Protein AF-A0A1L0D4C5-F1 (afdb_monomer)

InterPro domains:
  IPR021109 Aspartic peptidase domain superfamily [G3DSA:2.40.70.10] (2-177)
  IPR021109 Aspartic peptidase domain superfamily [SSF50630] (5-179)
  IPR033121 Peptidase family A1 domain [PF00026] (4-169)
  IPR033121 Peptidase family A1 domain [PS51767] (1-167)

Radius of gyration: 20.85 Å; Cα contacts (8 Å, |Δi|>4): 524; chains: 1; bounding box: 51×47×61 Å

Solvent-accessible surface area (backbone atoms only — not comparable to full-atom values): 17054 Å² total; per-residue (Å²): 108,38,72,51,60,54,94,74,87,84,87,68,87,60,45,47,54,67,40,39,37,46,84,69,41,25,27,32,45,51,44,53,59,50,100,86,55,62,94,59,57,24,31,46,33,39,32,42,40,47,89,96,36,64,43,84,58,63,42,68,28,32,59,45,85,89,45,86,28,33,39,34,50,74,81,61,53,51,55,58,44,62,73,59,62,53,34,66,51,100,85,72,48,39,28,29,66,64,70,43,52,74,39,65,52,55,36,35,41,29,42,33,63,41,69,34,60,34,46,52,23,47,42,44,44,75,45,98,82,23,38,25,31,44,39,58,48,67,42,85,56,81,26,34,43,12,49,52,56,51,49,23,38,36,78,45,81,38,79,88,79,41,32,37,31,42,22,34,44,36,75,53,94,61,82,43,76,46,75,45,84,90,57,71,76,88,50,38,77,24,87,32,32,72,51,46,69,73,62,53,68,54,74,78,63,92,95,54,73,64,89,65,82,58,88,68,72,86,74,83,87,74,82,72,86,79,62,78,81,74,70,47,76,73,77,70,76,73,72,68,92,44,91,53,71,43,67,57,50,59,54,37,47,53,57,66,56,48,79,74,60,81,88,83,80,93,77,78,74,91,76,80,85,80,87,90,78,84,89,90,79,89,133

Mean predicted aligned error: 10.78 Å

Organism: NCBI:txid45354

pLDDT: mean 77.3, std 20.54, range [26.52, 98.06]

Foldseek 3Di:
DWLQPDPDDDDDDQKDWPQWFDDDWAKAFAFAADDPGDPFRWFWWQWKDFVPDTFGQTDIATEDAPDQAWEDAPPRCVRVLVVQVWFADPVGFGFGAPCLLQFQGWMWIATLQATFTTRSNLQWDQDPVQTITGRYHHDQDHIYDHDSRVVQWDWDQDPPRRMIIIGGTHHDPDTDMDGNDPHHPSYHHHPRRVLRVQSNDDYDPDPGRDPPPDPRDDGDDDDDPPDPNPRSPSPDDDDRPDPDHDCPVVVRSCVVVVVPDDDDDDDDDPPPPDDDDDDDDDD

Nearest PDB structures (foldseek):
  1j71-assembly1_A  TM=8.596E-01  e=3.441E-13  Candida tropicalis
  4aa9-assembly1_A  TM=7.974E-01  e=2.809E-10  Camelus dromedarius
  1uh9-assembly1_A  TM=8.828E-01  e=3.015E-09  Rhizopus microsporus var. chinensis
  6apr-assembly1_E  TM=8.614E-01  e=1.570E-09  Rhizopus microsporus var. chinensis
  5ux4-assembly1_A  TM=7.606E-01  e=6.520E-09  Rattus norvegicus

Secondary structure (DSSP, 8-state):
--TT--S-----SSEEETTSBPSPPEEEEPP--STT--SSEEEEEEEEE-SS-EEEEEEEEEE-SS-SSEEE-TTSSHHHHHHTT-EE-TT--EEE-GGGGG---EEEEEETTEEEEEEGGGGEEE-TTS-EEESEEE-SS-EEE-HHHHTTEEEEEETTTTEEEEEEB---S---EEE-SSS-TTPEEPTTTTHHHHT------TTS-------PPPPPP---S-S------S---PPPSSSS--THHHHHHHHHHGGGS--------TTS-S---------

Structure (mmCIF, N/CA/C/O backbone):
data_AF-A0A1L0D4C5-F1
#
_entry.id   AF-A0A1L0D4C5-F1
#
loop_
_atom_site.group_PDB
_atom_site.id
_atom_site.type_symbol
_atom_site.label_atom_id
_atom_site.label_alt_id
_atom_site.label_comp_id
_atom_site.label_asym_id
_atom_site.label_entity_id
_atom_site.label_seq_id
_atom_site.pdbx_PDB_ins_code
_atom_site.Cartn_x
_atom_site.Cartn_y
_atom_site.Cartn_z
_atom_site.occupancy
_atom_site.B_iso_or_equiv
_atom_site.auth_seq_id
_atom_site.auth_comp_id
_atom_site.auth_asym_id
_atom_site.auth_atom_id
_atom_site.pdbx_PDB_model_num
ATOM 1 N N . MET A 1 1 ? -6.443 5.846 -10.301 1.00 44.47 1 MET A N 1
ATOM 2 C CA . MET A 1 1 ? -7.718 5.094 -10.246 1.00 44.47 1 MET A CA 1
ATOM 3 C C . MET A 1 1 ? -7.382 3.644 -9.928 1.00 44.47 1 MET A C 1
ATOM 5 O O . MET A 1 1 ? -6.912 2.945 -10.813 1.00 44.47 1 MET A O 1
ATOM 9 N N . GLY A 1 2 ? -7.553 3.217 -8.670 1.00 53.19 2 GLY A N 1
ATOM 10 C CA . GLY A 1 2 ? -7.242 1.850 -8.228 1.00 53.19 2 GLY A CA 1
ATOM 11 C C . GLY A 1 2 ? -8.264 0.792 -8.660 1.00 53.19 2 GLY A C 1
ATOM 12 O O . GLY A 1 2 ? -9.069 1.040 -9.558 1.00 53.19 2 GLY A O 1
ATOM 13 N N . LEU A 1 3 ? -8.284 -0.368 -7.983 1.00 55.75 3 LEU A N 1
ATOM 14 C CA . LEU A 1 3 ? -9.258 -1.466 -8.212 1.00 55.75 3 LEU A CA 1
ATOM 15 C C . LEU A 1 3 ? -10.720 -1.007 -8.242 1.00 55.75 3 LEU A C 1
ATOM 17 O O . LEU A 1 3 ? -11.580 -1.642 -8.842 1.00 55.75 3 LEU A O 1
ATOM 21 N N . ASN A 1 4 ? -10.989 0.111 -7.576 1.00 58.62 4 ASN A N 1
ATOM 22 C CA . ASN A 1 4 ? -12.320 0.625 -7.318 1.00 58.62 4 ASN A CA 1
ATOM 23 C C . ASN A 1 4 ? -12.746 1.765 -8.251 1.00 58.62 4 ASN A C 1
ATOM 25 O O . ASN A 1 4 ? -13.878 2.222 -8.134 1.00 58.62 4 ASN A O 1
ATOM 29 N N . ASN A 1 5 ? -11.888 2.222 -9.173 1.00 61.78 5 ASN A N 1
ATOM 30 C CA . ASN A 1 5 ? -12.197 3.290 -10.138 1.00 61.78 5 ASN A CA 1
ATOM 31 C C . ASN A 1 5 ? -12.831 4.558 -9.510 1.00 61.78 5 ASN A C 1
ATOM 33 O O . ASN A 1 5 ? -13.746 5.156 -10.074 1.00 61.78 5 ASN A O 1
ATOM 37 N N . ALA A 1 6 ? -12.388 4.934 -8.305 1.00 65.00 6 ALA A N 1
ATOM 38 C CA . ALA A 1 6 ? -12.878 6.113 -7.592 1.00 65.00 6 ALA A CA 1
ATOM 39 C C . ALA A 1 6 ? -12.142 7.384 -8.055 1.00 65.00 6 ALA A C 1
ATOM 41 O O . ALA A 1 6 ? -10.924 7.356 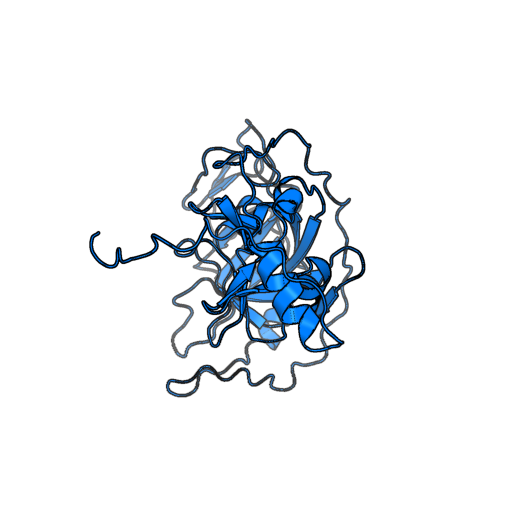-8.252 1.00 65.00 6 ALA A O 1
ATOM 42 N N . SER A 1 7 ? -12.880 8.488 -8.217 1.00 67.19 7 SER A N 1
ATOM 43 C CA . SER A 1 7 ? -12.339 9.813 -8.567 1.00 67.19 7 SER A CA 1
ATOM 44 C C . SER A 1 7 ? -12.034 10.691 -7.352 1.00 67.19 7 SER A C 1
ATOM 46 O O . SER A 1 7 ? -11.340 11.692 -7.487 1.00 67.19 7 SER A O 1
ATOM 48 N N . GLU A 1 8 ? -12.560 10.331 -6.182 1.00 74.25 8 GLU A N 1
ATOM 49 C CA . GLU A 1 8 ? -12.431 11.075 -4.929 1.00 74.25 8 GLU A CA 1
ATOM 50 C C . GLU A 1 8 ? -12.181 10.098 -3.773 1.00 74.25 8 GLU A C 1
ATOM 52 O O . GLU A 1 8 ? -12.640 8.953 -3.804 1.00 74.25 8 GLU A O 1
ATOM 57 N N . GLY A 1 9 ? -11.440 10.555 -2.762 1.00 80.44 9 GLY A N 1
ATOM 58 C CA . GLY A 1 9 ? -11.218 9.840 -1.506 1.00 80.44 9 GLY A CA 1
ATOM 59 C C . GLY A 1 9 ? -11.978 10.491 -0.350 1.00 80.44 9 GLY A C 1
ATOM 60 O O . GLY A 1 9 ? -12.379 11.652 -0.426 1.00 80.44 9 GLY A O 1
ATOM 61 N N . THR A 1 10 ? -12.163 9.757 0.745 1.00 88.25 10 THR A N 1
ATOM 62 C CA . THR A 1 10 ? -12.821 10.263 1.958 1.00 88.25 10 THR A CA 1
ATOM 63 C C . THR A 1 10 ? -11.933 10.017 3.167 1.00 88.25 10 THR A C 1
ATOM 65 O O . THR A 1 10 ? -11.489 8.894 3.390 1.00 88.25 10 THR A O 1
ATOM 68 N N . LEU A 1 11 ? -11.707 11.063 3.964 1.00 91.75 11 LEU A N 1
ATOM 69 C CA . LEU A 1 11 ? -11.054 10.971 5.266 1.00 91.75 11 LEU A CA 1
ATOM 70 C C . LEU A 1 11 ? -12.108 11.124 6.363 1.00 91.75 11 LEU A C 1
ATOM 72 O O . LEU A 1 11 ? -12.756 12.166 6.463 1.00 91.75 11 LEU A O 1
ATOM 76 N N . LEU A 1 12 ? -12.252 10.096 7.198 1.00 94.75 12 LEU A N 1
ATOM 77 C CA . LEU A 1 12 ? -13.095 10.129 8.389 1.00 94.75 12 LEU A CA 1
ATOM 78 C C . LEU A 1 12 ? -12.218 10.329 9.625 1.00 94.75 12 LEU A C 1
ATOM 80 O O . LEU A 1 12 ? -11.229 9.625 9.818 1.00 94.75 12 LEU A O 1
ATOM 84 N N . LEU A 1 13 ? -12.582 11.291 10.473 1.00 96.12 13 LEU A N 1
ATOM 85 C CA . LEU A 1 13 ? -11.891 11.538 11.735 1.00 96.12 13 LEU A CA 1
ATOM 86 C C . LEU A 1 13 ? -12.676 10.887 12.871 1.00 96.12 13 LEU A C 1
ATOM 88 O O . LEU A 1 13 ? -13.784 11.315 13.177 1.00 96.12 13 LEU A O 1
ATOM 92 N N . GLY A 1 14 ? -12.086 9.868 13.499 1.00 96.69 14 GLY A N 1
ATOM 93 C CA . GLY A 1 14 ? -12.694 9.182 14.641 1.00 96.69 14 GLY A CA 1
ATOM 94 C C . GLY A 1 14 ? -13.858 8.258 14.283 1.00 96.69 14 GLY A C 1
ATOM 95 O O . GLY A 1 14 ? -14.663 7.963 15.156 1.00 96.69 14 GLY A O 1
ATOM 96 N N . ALA A 1 15 ? -13.951 7.796 13.035 1.00 97.38 15 ALA A N 1
ATOM 97 C CA . ALA A 1 15 ? -14.982 6.863 12.592 1.00 97.38 15 ALA A CA 1
ATOM 98 C C . ALA A 1 15 ? -14.438 5.877 11.549 1.00 97.38 15 ALA A C 1
ATOM 100 O O . ALA A 1 15 ? -13.415 6.130 10.909 1.00 97.38 15 ALA A O 1
ATOM 101 N N . VAL A 1 16 ? -15.142 4.763 11.377 1.00 97.75 16 VAL A N 1
ATOM 102 C CA . VAL A 1 16 ? -14.905 3.738 10.355 1.00 97.75 16 VAL A CA 1
ATOM 103 C C . VAL A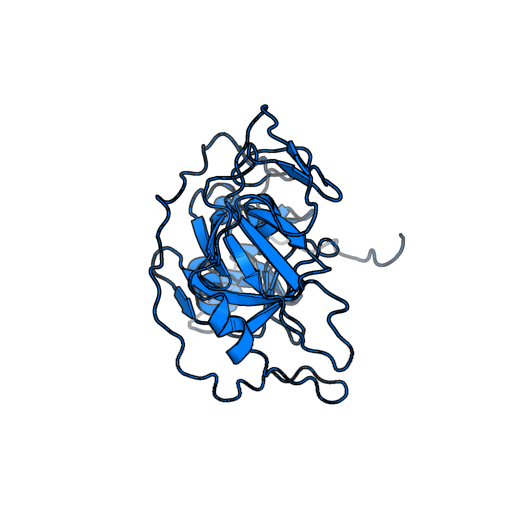 1 16 ? -16.163 3.583 9.504 1.00 97.75 16 VAL A C 1
ATOM 105 O O . VAL A 1 16 ? -17.265 3.631 10.032 1.00 97.75 16 VAL A O 1
ATOM 108 N N . ASP A 1 17 ? -16.014 3.394 8.192 1.00 97.62 17 ASP A N 1
ATOM 109 C CA . ASP A 1 17 ? -17.120 3.076 7.285 1.00 97.62 17 ASP A CA 1
ATOM 110 C C . ASP A 1 17 ? -17.020 1.619 6.828 1.00 97.62 17 ASP A C 1
ATOM 112 O O . ASP A 1 17 ? -16.241 1.261 5.939 1.00 97.62 17 ASP A O 1
ATOM 116 N N . HIS A 1 18 ? -17.853 0.776 7.427 1.00 97.00 18 HIS A N 1
ATOM 117 C CA . HIS A 1 18 ? -17.911 -0.658 7.164 1.00 97.00 18 HIS A CA 1
ATOM 118 C C . HIS A 1 18 ? -18.405 -1.003 5.750 1.00 97.00 18 HIS A C 1
ATOM 120 O O . HIS A 1 18 ? -18.294 -2.148 5.317 1.00 97.00 18 HIS A O 1
ATOM 126 N N . ALA A 1 19 ? -18.946 -0.039 4.997 1.00 95.25 19 ALA A N 1
ATOM 127 C CA . ALA A 1 19 ? -1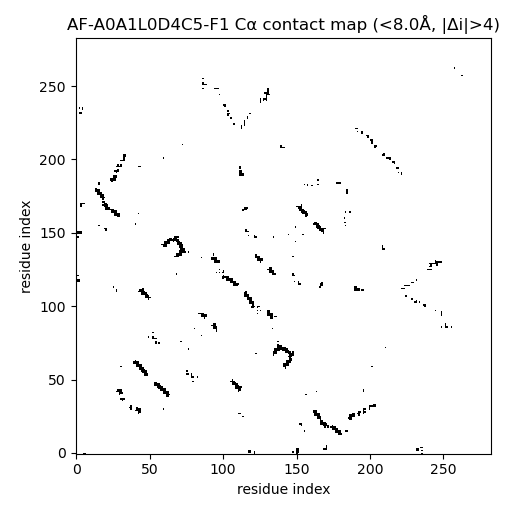9.373 -0.262 3.621 1.00 95.25 19 ALA A CA 1
ATOM 128 C C . ALA A 1 19 ? -18.227 -0.142 2.596 1.00 95.25 19 ALA A C 1
ATOM 130 O O . ALA A 1 19 ? -18.431 -0.525 1.439 1.00 95.25 19 ALA A O 1
ATOM 131 N N . LYS A 1 20 ? -17.053 0.378 2.989 1.00 93.25 20 LYS A N 1
ATOM 132 C CA . LYS A 1 20 ? -15.945 0.741 2.077 1.00 93.25 20 LYS A CA 1
ATOM 133 C C . LYS A 1 20 ? -14.805 -0.273 2.006 1.00 93.25 20 LYS A C 1
ATOM 135 O O . LYS A 1 20 ? -13.796 -0.008 1.352 1.00 93.25 20 LYS A O 1
ATOM 140 N N . TYR A 1 21 ? -14.949 -1.432 2.638 1.00 93.31 21 TYR A N 1
ATOM 141 C CA . TYR A 1 21 ? -13.935 -2.480 2.588 1.00 93.31 21 TYR A CA 1
ATOM 142 C C . TYR A 1 21 ? -14.540 -3.882 2.492 1.00 93.31 21 TYR A C 1
ATOM 144 O O . TYR A 1 21 ? -15.725 -4.098 2.756 1.00 93.31 21 TYR A O 1
ATOM 152 N N . GLU A 1 22 ? -13.722 -4.837 2.060 1.00 92.62 22 GLU A N 1
ATOM 153 C CA . GLU A 1 22 ? -14.046 -6.260 2.114 1.00 92.62 22 GLU A CA 1
ATOM 154 C C . GLU A 1 22 ? -13.699 -6.806 3.500 1.00 92.62 22 GLU A C 1
ATOM 156 O O . GLU A 1 22 ? -12.582 -6.641 3.985 1.00 92.62 22 GLU A O 1
ATOM 161 N N . GLU A 1 23 ? -14.669 -7.426 4.171 1.00 91.88 23 GLU A N 1
ATOM 162 C CA . GLU A 1 23 ? -14.432 -8.033 5.479 1.00 91.88 23 GLU A CA 1
ATOM 163 C C . GLU A 1 23 ? -13.476 -9.240 5.384 1.00 91.88 23 GLU A C 1
ATOM 165 O O . GLU A 1 23 ? -13.530 -9.991 4.407 1.00 91.88 23 GLU A O 1
ATOM 170 N N . PRO A 1 24 ? -12.666 -9.499 6.428 1.00 95.06 24 PRO A N 1
ATOM 171 C CA . PRO A 1 24 ? -12.611 -8.771 7.697 1.00 95.06 24 PRO A CA 1
ATOM 172 C C . PRO A 1 24 ? -11.677 -7.552 7.665 1.00 95.06 24 PRO A C 1
ATOM 174 O O . PRO A 1 24 ? -10.640 -7.560 7.010 1.00 95.06 24 PRO A O 1
ATOM 177 N N . LEU A 1 25 ? -11.992 -6.544 8.486 1.00 97.62 25 LEU A N 1
ATOM 178 C CA . LEU A 1 25 ? -11.032 -5.502 8.847 1.00 97.62 25 LEU A CA 1
ATOM 179 C C . LEU A 1 25 ? -10.028 -6.073 9.851 1.00 97.62 25 LEU A C 1
ATOM 181 O O . LEU A 1 25 ? -10.430 -6.601 10.891 1.00 97.62 25 LEU A O 1
ATOM 185 N N . GLN A 1 26 ? -8.732 -5.982 9.553 1.00 97.69 26 GLN A N 1
ATOM 186 C CA . GLN A 1 26 ? -7.691 -6.587 10.382 1.00 97.69 26 GLN A CA 1
ATOM 187 C C . GLN A 1 26 ? -6.683 -5.559 10.870 1.00 97.69 26 GLN A C 1
ATOM 189 O O . GLN A 1 26 ? -6.150 -4.780 10.088 1.00 97.69 26 GLN A O 1
ATOM 194 N N . LYS A 1 27 ? -6.386 -5.570 12.168 1.00 97.38 27 LYS A N 1
ATOM 195 C CA . LYS A 1 27 ? -5.471 -4.623 12.801 1.00 97.38 27 LYS A CA 1
ATOM 196 C C . LYS A 1 27 ? -4.082 -5.191 13.032 1.00 97.38 27 LYS A C 1
ATOM 198 O O . LYS A 1 27 ? -3.922 -6.351 13.412 1.00 97.38 27 LYS A O 1
ATOM 203 N N . VAL A 1 28 ? -3.087 -4.333 12.839 1.00 95.25 28 VAL A N 1
ATOM 204 C CA . VAL A 1 28 ? -1.653 -4.558 13.034 1.00 95.25 28 VAL A CA 1
ATOM 205 C C . VAL A 1 28 ? -1.106 -3.554 14.048 1.00 95.25 28 VAL A C 1
ATOM 207 O O . VAL A 1 28 ? -1.690 -2.493 14.272 1.00 95.25 28 VAL A O 1
ATOM 210 N N . ARG A 1 29 ? 0.023 -3.877 14.685 1.00 92.38 29 ARG A N 1
ATOM 211 C CA . ARG A 1 29 ? 0.710 -2.952 15.598 1.00 92.38 29 ARG A CA 1
ATOM 212 C C . ARG A 1 29 ? 1.568 -1.965 14.816 1.00 92.38 29 ARG A C 1
ATOM 214 O O . ARG A 1 29 ? 2.265 -2.367 13.887 1.00 92.38 29 ARG A O 1
ATOM 221 N N . MET A 1 30 ? 1.602 -0.713 15.264 1.00 89.81 30 MET A N 1
ATOM 222 C CA . MET A 1 30 ? 2.628 0.220 14.814 1.00 89.81 30 MET A CA 1
ATOM 223 C C . MET A 1 30 ? 4.002 -0.184 15.367 1.00 89.81 30 MET A C 1
ATOM 225 O O . MET A 1 30 ? 4.138 -0.649 16.510 1.00 89.81 30 MET A O 1
ATOM 229 N N . VAL A 1 31 ? 5.028 0.005 14.544 1.00 83.12 31 VAL A N 1
ATOM 230 C CA . VAL A 1 31 ? 6.436 -0.204 14.882 1.00 83.12 31 VAL A CA 1
ATOM 231 C C . VAL A 1 31 ? 7.029 1.122 15.346 1.00 83.12 31 VAL A C 1
ATOM 233 O O . VAL A 1 31 ? 6.727 2.177 14.800 1.00 83.12 31 VAL A O 1
ATOM 236 N N . ASP A 1 32 ? 7.868 1.069 16.375 1.00 76.12 32 ASP A N 1
ATOM 237 C CA . ASP A 1 32 ? 8.578 2.238 16.883 1.00 76.12 32 ASP A CA 1
ATOM 238 C C . ASP A 1 32 ? 10.055 2.097 16.515 1.00 76.12 32 ASP A C 1
ATOM 240 O O . ASP A 1 32 ? 10.707 1.144 16.945 1.00 76.12 32 ASP A O 1
ATOM 244 N N . MET A 1 33 ? 10.553 2.993 15.665 1.00 66.56 33 MET A N 1
ATOM 245 C CA . MET A 1 33 ? 11.951 2.997 15.216 1.00 66.56 33 MET A CA 1
ATOM 246 C C . MET A 1 33 ? 12.795 4.072 15.903 1.00 66.56 33 MET A C 1
ATOM 248 O O . MET A 1 33 ? 14.024 4.026 15.826 1.00 66.56 33 MET A O 1
ATOM 252 N N . PHE A 1 34 ? 12.162 5.033 16.579 1.00 62.59 34 PHE A N 1
ATOM 253 C CA . PHE A 1 34 ? 12.831 6.210 17.120 1.00 62.59 34 PHE A CA 1
ATOM 254 C C . PHE A 1 34 ? 12.714 6.245 18.646 1.00 62.59 34 PHE A C 1
ATOM 256 O O . PHE A 1 34 ? 11.668 5.963 19.228 1.00 62.59 34 PHE A O 1
ATOM 263 N N . LEU A 1 35 ? 13.799 6.622 19.329 1.00 50.53 35 LEU A N 1
ATOM 264 C CA . LEU A 1 35 ? 13.753 6.891 20.767 1.00 50.53 35 LEU A CA 1
ATOM 265 C C . LEU A 1 35 ? 12.860 8.118 21.010 1.00 50.53 35 LEU A C 1
ATOM 267 O O . LEU A 1 35 ? 13.295 9.246 20.805 1.00 50.53 35 LEU A O 1
ATOM 271 N N . GLY A 1 36 ? 11.614 7.897 21.432 1.00 53.00 36 GLY A N 1
ATOM 272 C CA . GLY A 1 36 ? 10.644 8.972 21.684 1.00 53.00 36 GLY A CA 1
ATOM 273 C C . GLY A 1 36 ? 9.219 8.686 21.210 1.00 53.00 36 GLY A C 1
ATOM 274 O O . GLY A 1 36 ? 8.313 9.427 21.586 1.00 53.00 36 GLY A O 1
ATOM 275 N N . GLY A 1 37 ? 8.997 7.599 20.467 1.00 51.69 37 GLY A N 1
ATOM 276 C CA . GLY A 1 37 ? 7.688 7.259 19.917 1.00 51.69 37 GLY A CA 1
ATOM 277 C C . GLY A 1 37 ? 7.588 7.531 18.415 1.00 51.69 37 GLY A C 1
ATOM 278 O O . GLY A 1 37 ? 8.386 8.296 17.869 1.00 51.69 37 GLY A O 1
ATOM 279 N N . PRO A 1 38 ? 6.587 6.941 17.740 1.00 52.50 38 PRO A N 1
ATOM 280 C CA . PRO A 1 38 ? 6.396 7.134 16.312 1.00 52.50 38 PRO A CA 1
ATOM 281 C C . PRO A 1 38 ? 5.947 8.574 16.022 1.00 52.50 38 PRO A C 1
ATOM 283 O O . PRO A 1 38 ? 4.870 8.985 16.449 1.00 52.50 38 PRO A O 1
ATOM 286 N N . SER A 1 39 ? 6.750 9.330 15.270 1.00 64.25 39 SER A N 1
ATOM 287 C CA . SER A 1 39 ? 6.309 10.559 14.588 1.00 64.25 39 SER A CA 1
ATOM 288 C C . SER A 1 39 ? 5.538 10.268 13.292 1.00 64.25 39 SER A C 1
ATOM 290 O O . SER A 1 39 ? 4.933 11.175 12.731 1.00 64.25 39 SER A O 1
ATOM 292 N N . SER A 1 40 ? 5.549 9.005 12.855 1.00 80.62 40 SER A N 1
ATOM 293 C CA . SER A 1 40 ? 5.029 8.515 11.575 1.00 80.62 40 SER A CA 1
ATOM 294 C C . SER A 1 40 ? 4.220 7.228 11.752 1.00 80.62 40 SER A C 1
ATOM 296 O O . SER A 1 40 ? 4.424 6.477 12.711 1.00 80.62 40 SER A O 1
ATOM 298 N N . VAL A 1 41 ? 3.331 6.922 10.804 1.00 90.06 41 VAL A N 1
ATOM 299 C CA . VAL A 1 41 ? 2.577 5.661 10.792 1.00 90.06 41 VAL A CA 1
ATOM 300 C C . VAL A 1 41 ? 3.440 4.547 10.206 1.00 90.06 41 VAL A C 1
ATOM 302 O O . VAL A 1 41 ? 3.446 4.314 9.004 1.00 90.06 41 VAL A O 1
ATOM 305 N N . LEU A 1 42 ? 4.184 3.859 11.073 1.00 89.94 42 LEU A N 1
ATOM 306 C CA . LEU A 1 42 ? 5.058 2.743 10.703 1.00 89.94 42 LEU A CA 1
ATOM 307 C C . LEU A 1 42 ? 4.415 1.404 11.047 1.00 89.94 42 LEU A C 1
ATOM 309 O O . LEU A 1 42 ? 4.035 1.188 12.196 1.00 89.94 42 LEU A O 1
ATOM 313 N N . ILE A 1 43 ? 4.354 0.480 10.092 1.00 91.81 43 ILE A N 1
ATOM 314 C CA . ILE A 1 43 ? 3.884 -0.900 10.301 1.00 91.81 43 ILE A CA 1
ATOM 315 C C . ILE A 1 43 ? 4.888 -1.906 9.732 1.00 91.81 43 ILE A C 1
ATOM 317 O O . ILE A 1 43 ? 5.811 -1.534 9.014 1.00 91.81 43 ILE A O 1
ATOM 321 N N . LEU A 1 44 ? 4.740 -3.189 10.067 1.00 90.31 44 LEU A N 1
ATOM 322 C CA . LEU A 1 44 ? 5.589 -4.238 9.501 1.00 90.31 44 LEU A CA 1
ATOM 323 C C . LEU A 1 44 ? 5.078 -4.644 8.112 1.00 90.31 44 LEU A C 1
ATOM 325 O O . LEU A 1 44 ? 3.962 -5.155 7.996 1.00 90.31 44 LEU A O 1
ATOM 329 N N . PHE A 1 45 ? 5.919 -4.445 7.098 1.00 90.88 45 PHE A N 1
ATOM 330 C CA . PHE A 1 45 ? 5.767 -5.009 5.765 1.00 90.88 45 PHE A CA 1
ATOM 331 C C . PHE A 1 45 ? 6.453 -6.365 5.696 1.00 90.88 45 PHE A C 1
ATOM 333 O O . PHE A 1 45 ? 7.640 -6.506 5.984 1.00 90.88 45 PHE A O 1
ATOM 340 N N . ASP A 1 46 ? 5.693 -7.365 5.297 1.00 90.62 46 ASP A N 1
ATOM 341 C CA . ASP A 1 46 ? 6.113 -8.753 5.313 1.00 90.62 46 ASP A CA 1
ATOM 342 C C . ASP A 1 46 ? 6.851 -9.149 4.036 1.00 90.62 46 ASP A C 1
ATOM 344 O O . ASP A 1 46 ? 7.820 -9.906 4.092 1.00 90.62 46 ASP A O 1
ATOM 348 N N . GLY A 1 47 ? 6.377 -8.657 2.894 1.00 90.44 47 GLY A N 1
ATOM 349 C CA . GLY A 1 47 ? 6.791 -9.108 1.575 1.00 90.44 47 GLY A CA 1
ATOM 350 C C . GLY A 1 47 ? 5.649 -9.073 0.564 1.00 90.44 47 GLY A C 1
ATOM 351 O O . GLY A 1 47 ? 4.570 -8.535 0.832 1.00 90.44 47 GLY A O 1
ATOM 352 N N . PHE A 1 48 ? 5.890 -9.663 -0.603 1.00 92.19 48 PHE A N 1
ATOM 353 C CA . PHE A 1 48 ? 4.949 -9.652 -1.720 1.00 92.19 48 PHE A CA 1
ATOM 354 C C . PHE A 1 48 ? 4.891 -10.987 -2.465 1.00 92.19 48 PHE A C 1
ATOM 356 O O . PHE A 1 48 ? 5.804 -11.812 -2.406 1.00 92.19 48 PHE A O 1
ATOM 363 N N . LEU A 1 49 ? 3.793 -11.179 -3.193 1.00 92.38 49 LEU A N 1
ATOM 364 C CA . LEU A 1 49 ? 3.519 -12.343 -4.030 1.00 92.38 49 LEU A CA 1
ATOM 365 C C . LEU A 1 49 ? 2.859 -11.883 -5.332 1.00 92.38 49 LEU A C 1
ATOM 367 O O . LEU A 1 49 ? 1.808 -11.248 -5.298 1.00 92.38 49 LEU A O 1
ATOM 371 N N . GLY A 1 50 ? 3.425 -12.272 -6.470 1.00 89.94 50 GLY A N 1
ATOM 372 C CA . GLY A 1 50 ? 2.812 -12.097 -7.786 1.00 89.94 50 GLY A CA 1
ATOM 373 C C . GLY A 1 50 ? 2.669 -13.420 -8.530 1.00 89.94 50 GLY A C 1
ATOM 374 O O . GLY A 1 50 ? 2.665 -14.498 -7.926 1.00 89.94 50 GLY A O 1
ATOM 375 N N . ASN A 1 51 ? 2.488 -13.364 -9.848 1.00 84.56 51 ASN A N 1
ATOM 376 C CA . ASN A 1 51 ? 2.493 -14.557 -10.686 1.00 84.56 51 ASN A CA 1
ATOM 377 C C . ASN A 1 51 ? 3.934 -14.990 -10.989 1.00 84.56 51 ASN A C 1
ATOM 379 O O . ASN A 1 51 ? 4.650 -14.332 -11.732 1.00 84.56 51 ASN A O 1
ATOM 383 N N . GLY A 1 52 ? 4.371 -16.108 -10.411 1.00 84.81 52 GLY A N 1
ATOM 384 C CA . GLY A 1 52 ? 5.711 -16.649 -10.663 1.00 84.81 52 GLY A CA 1
ATOM 385 C C . GLY A 1 52 ? 6.843 -16.001 -9.858 1.00 84.81 52 GLY A C 1
ATOM 386 O O . GLY A 1 52 ? 7.970 -16.472 -9.959 1.00 84.81 52 GLY A O 1
ATOM 387 N N . PHE A 1 53 ? 6.553 -15.010 -9.008 1.00 88.12 53 PHE A N 1
ATOM 388 C CA . PHE A 1 53 ? 7.533 -14.391 -8.112 1.00 88.12 53 PHE A CA 1
ATOM 389 C C . PHE A 1 53 ? 6.979 -14.171 -6.697 1.00 88.12 53 PHE A C 1
ATOM 391 O O . PHE A 1 53 ? 5.772 -14.018 -6.486 1.00 88.12 53 PHE A O 1
ATOM 398 N N . ASN A 1 54 ? 7.875 -14.164 -5.711 1.00 90.31 54 ASN A N 1
ATOM 399 C CA . ASN A 1 54 ? 7.601 -13.783 -4.327 1.00 90.31 54 ASN A CA 1
ATOM 400 C C . ASN A 1 54 ? 8.881 -13.287 -3.649 1.00 90.31 54 ASN A C 1
ATOM 402 O O . ASN A 1 54 ? 9.980 -13.593 -4.106 1.00 90.31 54 ASN A O 1
ATOM 406 N N . SER A 1 55 ? 8.725 -12.539 -2.561 1.00 87.00 55 SER A N 1
ATOM 407 C CA . SER A 1 55 ? 9.839 -12.154 -1.697 1.00 87.00 55 SER A CA 1
ATOM 408 C C . SER A 1 55 ? 9.368 -11.984 -0.258 1.00 87.00 55 SER A C 1
ATOM 410 O O . SER A 1 55 ? 8.328 -11.368 -0.011 1.00 87.00 55 SER A O 1
ATOM 412 N N . ASP A 1 56 ? 10.155 -12.506 0.683 1.00 85.56 56 ASP A N 1
ATOM 413 C CA . ASP A 1 56 ? 10.019 -12.249 2.116 1.00 85.56 56 ASP A CA 1
ATOM 414 C C . ASP A 1 56 ? 10.964 -11.102 2.498 1.00 85.56 56 ASP A C 1
ATOM 416 O O . ASP A 1 56 ? 12.179 -11.287 2.568 1.00 85.56 56 ASP A O 1
ATOM 420 N N . VAL A 1 57 ? 10.410 -9.920 2.777 1.00 83.56 57 VAL A N 1
ATOM 421 C CA . VAL A 1 57 ? 11.194 -8.693 3.004 1.00 83.56 57 VAL A CA 1
ATOM 422 C C . VAL A 1 57 ? 11.341 -8.402 4.496 1.00 83.56 57 VAL A C 1
ATOM 424 O O . VAL A 1 57 ? 12.455 -8.274 4.995 1.00 83.56 57 VAL A O 1
ATOM 427 N N . ASN A 1 58 ? 10.224 -8.389 5.232 1.00 83.62 58 ASN A N 1
ATOM 428 C CA . ASN A 1 58 ? 10.166 -8.155 6.679 1.00 83.62 58 ASN A CA 1
ATOM 429 C C . ASN A 1 58 ? 10.892 -6.867 7.104 1.00 83.62 58 ASN A C 1
ATOM 431 O O . ASN A 1 58 ? 11.949 -6.923 7.726 1.00 83.62 58 ASN A O 1
ATOM 435 N N . ILE A 1 59 ? 10.330 -5.702 6.788 1.00 83.38 59 ILE A N 1
ATOM 436 C CA . ILE A 1 59 ? 10.878 -4.394 7.179 1.00 83.38 59 ILE A CA 1
ATOM 437 C C . ILE A 1 59 ? 9.777 -3.481 7.726 1.00 83.38 59 ILE A C 1
ATOM 439 O O . ILE A 1 59 ? 8.611 -3.647 7.366 1.00 83.38 59 ILE A O 1
ATOM 443 N N . PRO A 1 60 ? 10.103 -2.501 8.582 1.00 86.44 60 PRO A N 1
ATOM 444 C CA . PRO A 1 60 ? 9.189 -1.408 8.863 1.00 86.44 60 PRO A CA 1
ATOM 445 C C . PRO A 1 60 ? 8.972 -0.586 7.591 1.00 86.44 60 PRO A C 1
ATOM 447 O O . PRO A 1 60 ? 9.933 -0.284 6.882 1.00 86.44 60 PRO A O 1
ATOM 450 N N . ILE A 1 61 ? 7.724 -0.217 7.329 1.00 89.19 61 ILE A N 1
ATOM 451 C CA . ILE A 1 61 ? 7.347 0.652 6.220 1.00 89.19 61 ILE A CA 1
ATOM 452 C C . ILE A 1 61 ? 6.454 1.776 6.726 1.00 89.19 61 ILE A C 1
ATOM 454 O O . ILE A 1 61 ? 5.574 1.555 7.566 1.00 89.19 61 ILE A O 1
ATOM 458 N N . GLU A 1 62 ? 6.707 2.984 6.245 1.00 91.06 62 GLU A N 1
ATOM 459 C CA .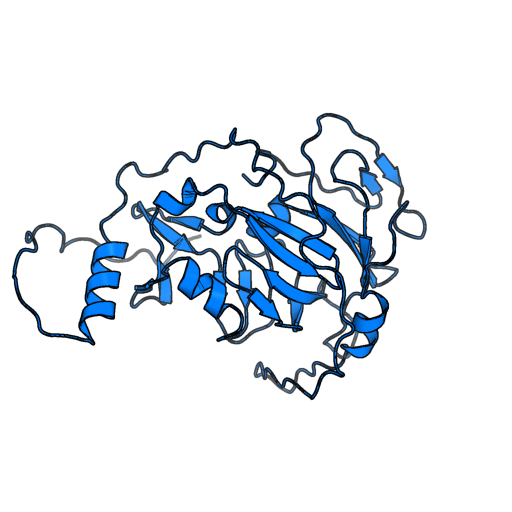 GLU A 1 62 ? 5.890 4.156 6.523 1.00 91.06 62 GLU A CA 1
ATOM 460 C C . GLU A 1 62 ? 4.682 4.189 5.591 1.00 91.06 62 GLU A C 1
ATOM 462 O O . GLU A 1 62 ? 4.804 3.998 4.384 1.00 91.06 62 GLU A O 1
ATOM 467 N N . ILE A 1 63 ? 3.509 4.449 6.157 1.00 91.25 63 ILE A N 1
ATOM 468 C CA . ILE A 1 63 ? 2.324 4.831 5.400 1.00 91.25 63 ILE A CA 1
ATOM 469 C C . ILE A 1 63 ? 2.283 6.355 5.365 1.00 91.25 63 ILE A C 1
ATOM 471 O O . ILE A 1 63 ? 2.172 6.993 6.414 1.00 91.25 63 ILE A O 1
ATOM 475 N N . THR A 1 64 ? 2.356 6.932 4.169 1.00 87.25 64 THR A N 1
ATOM 476 C CA . THR A 1 64 ? 2.382 8.385 3.981 1.00 87.25 64 THR A CA 1
ATOM 477 C C . THR A 1 64 ? 1.502 8.813 2.816 1.00 87.25 64 THR A C 1
ATOM 479 O O . THR A 1 64 ? 1.358 8.093 1.837 1.00 87.25 64 THR A O 1
ATOM 482 N N . MET A 1 65 ? 0.913 10.001 2.932 1.00 82.25 65 MET A N 1
ATOM 483 C CA . MET A 1 65 ? 0.191 10.674 1.846 1.00 82.25 65 MET A CA 1
ATOM 484 C C . MET A 1 65 ? 1.032 11.789 1.202 1.00 82.25 65 MET A C 1
ATOM 486 O O . MET A 1 65 ? 0.539 12.531 0.360 1.00 82.25 65 MET A O 1
ATOM 490 N N . GLU A 1 66 ? 2.283 11.974 1.639 1.00 82.38 66 GLU A N 1
ATOM 491 C CA . GLU A 1 66 ? 3.168 13.026 1.121 1.00 82.38 66 GLU A CA 1
ATOM 492 C C . GLU A 1 66 ? 3.732 12.680 -0.263 1.00 82.38 66 GLU A C 1
ATOM 494 O O . GLU A 1 66 ? 3.993 13.572 -1.070 1.00 82.38 66 GLU A O 1
ATOM 499 N N . TYR A 1 67 ? 3.906 11.386 -0.546 1.00 77.94 67 TYR A N 1
ATOM 500 C CA . TYR A 1 67 ? 4.564 10.900 -1.753 1.00 77.94 67 TYR A CA 1
ATOM 501 C C . TYR A 1 67 ? 3.616 10.064 -2.613 1.00 77.94 67 TYR A C 1
ATOM 503 O O . TYR A 1 67 ? 2.899 9.191 -2.125 1.00 77.94 67 TYR A O 1
ATOM 511 N N . THR A 1 68 ? 3.677 10.289 -3.923 1.00 74.44 68 THR A N 1
ATOM 512 C CA . THR A 1 68 ? 3.109 9.398 -4.937 1.00 74.44 68 THR A CA 1
ATOM 513 C C . THR A 1 68 ? 4.179 8.372 -5.304 1.00 74.44 68 THR A C 1
ATOM 515 O O . THR A 1 68 ? 5.106 8.697 -6.048 1.00 74.44 68 THR A O 1
ATOM 518 N N . GLY A 1 69 ? 4.125 7.181 -4.715 1.00 85.12 69 GLY A N 1
ATOM 519 C CA . GLY A 1 69 ? 5.118 6.142 -4.979 1.00 85.12 69 GLY A CA 1
ATOM 520 C C . GLY A 1 69 ? 5.363 5.195 -3.817 1.00 85.12 69 GLY A C 1
ATOM 521 O O . GLY A 1 69 ? 4.808 5.334 -2.724 1.00 85.12 69 GLY A O 1
ATOM 522 N N . LEU A 1 70 ? 6.253 4.241 -4.058 1.00 90.75 70 LEU A N 1
ATOM 523 C CA . LEU A 1 70 ? 6.821 3.363 -3.051 1.00 90.75 70 LEU A CA 1
ATOM 524 C C . LEU A 1 70 ? 8.340 3.497 -3.051 1.00 90.75 70 LEU A C 1
ATOM 526 O O . LEU A 1 70 ? 8.958 3.570 -4.111 1.00 90.75 70 LEU A O 1
ATOM 530 N N . SER A 1 71 ? 8.941 3.444 -1.869 1.00 90.38 71 SER A N 1
ATOM 531 C CA . SER A 1 71 ? 10.390 3.350 -1.714 1.00 90.38 71 SER A CA 1
ATOM 532 C C . SER A 1 71 ? 10.748 2.133 -0.890 1.00 90.38 71 SER A C 1
ATOM 534 O O . SER A 1 71 ? 10.170 1.902 0.177 1.00 90.38 71 SER A O 1
ATOM 536 N N . PHE A 1 72 ? 11.728 1.381 -1.374 1.00 88.00 72 PHE A N 1
ATOM 537 C CA . PHE A 1 72 ? 12.240 0.197 -0.710 1.00 88.00 72 PHE A CA 1
ATOM 538 C C . PHE A 1 72 ? 13.775 0.194 -0.645 1.00 88.00 72 PHE A C 1
ATOM 540 O O . PHE A 1 72 ? 14.438 0.850 -1.448 1.00 88.00 72 PHE A O 1
ATOM 547 N N . PRO A 1 73 ? 14.385 -0.550 0.293 1.00 84.00 73 PRO A N 1
ATOM 548 C CA . PRO A 1 73 ? 15.824 -0.784 0.268 1.00 84.00 73 PRO A CA 1
ATOM 549 C C . PRO A 1 73 ? 16.243 -1.550 -0.991 1.00 84.00 73 PRO A C 1
ATOM 551 O O . PRO A 1 73 ? 15.511 -2.429 -1.443 1.00 84.00 73 PRO A O 1
ATOM 554 N N . TYR A 1 74 ? 17.448 -1.281 -1.494 1.00 82.25 74 TYR A N 1
ATOM 555 C CA . TYR A 1 74 ? 18.018 -2.007 -2.635 1.00 82.25 74 TYR A CA 1
ATOM 556 C C . TYR A 1 74 ? 17.962 -3.531 -2.469 1.00 82.25 74 TYR A C 1
ATOM 558 O O . TYR A 1 74 ? 18.333 -4.060 -1.415 1.00 82.25 74 TYR A O 1
ATOM 566 N N . GLY A 1 75 ? 17.554 -4.223 -3.533 1.00 83.31 75 GLY A N 1
ATOM 567 C CA . GLY A 1 75 ? 17.485 -5.681 -3.612 1.00 83.31 75 GLY A CA 1
ATOM 568 C C . GLY A 1 75 ? 16.257 -6.294 -2.940 1.00 83.31 75 GLY A C 1
ATOM 569 O O . GLY A 1 75 ? 16.150 -7.516 -2.837 1.00 83.31 75 GLY A O 1
ATOM 570 N N . SER A 1 76 ? 15.334 -5.483 -2.415 1.00 84.38 76 SER A N 1
ATOM 571 C CA . SER A 1 76 ? 14.167 -6.015 -1.697 1.00 84.38 76 SER A CA 1
ATOM 572 C C . SER A 1 76 ? 12.971 -6.277 -2.608 1.00 84.38 76 SER A C 1
ATOM 574 O O . SER A 1 76 ? 12.104 -7.076 -2.245 1.00 84.38 76 SER A O 1
ATOM 576 N N . ILE A 1 77 ? 12.953 -5.672 -3.800 1.00 88.25 77 ILE A N 1
ATOM 577 C CA . ILE A 1 77 ? 11.878 -5.801 -4.792 1.00 88.25 77 ILE A CA 1
ATOM 578 C C . ILE A 1 77 ? 12.342 -6.392 -6.132 1.00 88.25 77 ILE A C 1
ATOM 580 O O . ILE A 1 77 ? 11.589 -6.325 -7.101 1.00 88.25 77 ILE A O 1
ATOM 584 N N . ASP A 1 78 ? 13.526 -7.013 -6.195 1.00 89.19 78 ASP A N 1
ATOM 585 C CA . ASP A 1 78 ? 14.115 -7.567 -7.430 1.00 89.19 78 ASP A CA 1
ATOM 586 C C . ASP A 1 78 ? 13.128 -8.420 -8.238 1.00 89.19 78 ASP A C 1
ATOM 588 O O . ASP A 1 78 ? 13.029 -8.281 -9.453 1.00 89.19 78 ASP A O 1
ATOM 592 N N . GLY A 1 79 ? 12.323 -9.248 -7.560 1.00 90.88 79 GLY A N 1
ATOM 593 C CA . GLY A 1 79 ? 11.318 -10.082 -8.222 1.00 90.88 79 GLY A CA 1
ATOM 594 C C . GLY A 1 79 ? 10.219 -9.291 -8.947 1.00 90.88 79 GLY A C 1
ATOM 595 O O . GLY A 1 79 ? 9.714 -9.764 -9.959 1.00 90.88 79 GLY A O 1
ATOM 596 N N . ILE A 1 80 ? 9.857 -8.093 -8.468 1.00 92.38 80 ILE A N 1
ATOM 597 C CA . ILE A 1 80 ? 8.931 -7.188 -9.175 1.00 92.38 80 ILE A CA 1
ATOM 598 C C . ILE A 1 80 ? 9.639 -6.568 -10.381 1.00 92.38 80 ILE A C 1
ATOM 600 O O . ILE A 1 80 ? 9.060 -6.525 -11.465 1.00 92.38 80 ILE A O 1
ATOM 604 N N . LEU A 1 81 ? 10.879 -6.100 -10.201 1.00 93.50 81 LEU A N 1
ATOM 605 C CA . LEU A 1 81 ? 11.645 -5.442 -11.263 1.00 93.50 81 LEU A CA 1
ATOM 606 C C . LEU A 1 81 ? 11.917 -6.394 -12.436 1.00 93.50 81 LEU A C 1
ATOM 608 O O . LEU A 1 81 ? 11.723 -6.016 -13.590 1.00 93.50 81 LEU A O 1
ATOM 612 N N . GLU A 1 82 ? 12.295 -7.640 -12.140 1.00 92.94 82 GLU A N 1
ATOM 613 C CA . GLU A 1 82 ? 12.510 -8.690 -13.139 1.00 92.94 82 GLU A CA 1
ATOM 614 C C . GLU A 1 82 ? 11.202 -9.065 -13.847 1.00 92.94 82 GLU A C 1
ATOM 616 O O . GLU A 1 82 ? 11.167 -9.136 -15.074 1.00 92.94 82 GLU A O 1
ATOM 621 N N . TYR A 1 83 ? 10.108 -9.248 -13.097 1.00 92.38 83 TYR A N 1
ATOM 622 C CA . TYR A 1 83 ? 8.810 -9.618 -13.669 1.00 92.38 83 TYR A CA 1
ATOM 623 C C . TYR A 1 83 ? 8.253 -8.562 -14.629 1.00 92.38 83 TYR A C 1
ATOM 625 O O . TYR A 1 83 ? 7.647 -8.902 -15.643 1.00 92.38 83 TYR A O 1
ATOM 633 N N . LEU A 1 84 ? 8.440 -7.282 -14.302 1.00 92.50 84 LEU A N 1
ATOM 634 C CA . LEU A 1 84 ? 7.947 -6.162 -15.104 1.00 92.50 84 LEU A CA 1
ATOM 635 C C . LEU A 1 84 ? 8.935 -5.715 -16.191 1.00 92.50 84 LEU A C 1
ATOM 637 O O . LEU A 1 84 ? 8.669 -4.712 -16.856 1.00 92.50 84 LEU A O 1
ATOM 641 N N . GLU A 1 85 ? 10.041 -6.448 -16.372 1.00 93.94 85 GLU A N 1
ATOM 642 C CA . GLU A 1 85 ? 11.101 -6.150 -17.343 1.00 93.94 85 GLU A CA 1
ATOM 643 C C . GLU A 1 85 ? 11.573 -4.689 -17.233 1.00 93.94 85 GLU A C 1
ATOM 645 O O . GLU A 1 85 ? 11.642 -3.958 -18.226 1.00 93.94 85 GLU A O 1
ATOM 650 N N . VAL A 1 86 ? 11.826 -4.233 -16.002 1.00 93.75 86 VAL A N 1
ATOM 651 C CA . VAL A 1 86 ? 12.208 -2.844 -15.728 1.00 93.75 86 VAL A CA 1
ATOM 652 C C . VAL A 1 86 ? 13.566 -2.533 -16.343 1.00 93.75 86 VAL A C 1
ATOM 654 O O . VAL A 1 86 ? 14.545 -3.246 -16.134 1.00 93.75 86 VAL A O 1
ATOM 657 N N . GLU A 1 87 ? 13.635 -1.399 -17.031 1.00 94.38 87 GLU A N 1
ATOM 658 C CA . GLU A 1 87 ? 14.870 -0.847 -17.574 1.00 94.38 87 GLU A CA 1
ATOM 659 C C . GLU A 1 87 ? 15.249 0.440 -16.854 1.00 94.38 87 GLU A C 1
ATOM 661 O O . GLU A 1 87 ? 14.390 1.203 -16.425 1.00 94.38 87 GLU A O 1
ATOM 666 N N . ASN A 1 88 ? 16.544 0.720 -16.751 1.00 91.62 88 ASN A N 1
ATOM 667 C CA . ASN A 1 88 ? 17.031 1.958 -16.150 1.00 91.62 88 ASN A CA 1
ATOM 668 C C . ASN A 1 88 ? 17.507 2.926 -17.226 1.00 91.62 88 ASN A C 1
ATOM 670 O O . ASN A 1 88 ? 18.238 2.532 -18.140 1.00 91.62 88 ASN A O 1
ATOM 674 N N . ASP A 1 89 ? 17.146 4.200 -17.079 1.00 90.06 89 ASP A N 1
ATOM 675 C CA . ASP A 1 89 ? 17.812 5.278 -17.802 1.00 90.06 89 ASP A CA 1
ATOM 676 C C . ASP A 1 89 ? 18.989 5.869 -17.010 1.00 90.06 89 ASP A C 1
ATOM 678 O O . ASP A 1 89 ? 19.214 5.580 -15.834 1.00 90.06 89 ASP A O 1
ATOM 682 N N . ASN A 1 90 ? 19.750 6.755 -17.653 1.00 90.50 90 ASN A N 1
ATOM 683 C CA . ASN A 1 90 ? 20.854 7.471 -17.001 1.00 90.50 90 ASN A CA 1
ATOM 684 C C . ASN A 1 90 ? 20.408 8.452 -15.898 1.00 90.50 90 ASN A C 1
ATOM 686 O O . ASN A 1 90 ? 21.264 9.054 -15.251 1.00 90.50 90 ASN A O 1
ATOM 690 N N . PHE A 1 91 ? 19.106 8.676 -15.730 1.00 88.06 91 PHE A N 1
ATOM 691 C CA . PHE A 1 91 ? 18.536 9.574 -14.729 1.00 88.06 91 PHE A CA 1
ATOM 692 C C . PHE A 1 91 ? 18.003 8.813 -13.506 1.00 88.06 91 PHE A C 1
ATOM 694 O O . PHE A 1 91 ? 17.569 9.453 -12.551 1.00 88.06 91 PHE A O 1
ATOM 701 N N . GLY A 1 92 ? 18.083 7.478 -13.510 1.00 86.31 92 GLY A N 1
ATOM 702 C CA . GLY A 1 92 ? 17.603 6.624 -12.426 1.00 86.31 92 GLY A CA 1
ATOM 703 C C . GLY A 1 92 ? 16.101 6.348 -12.475 1.00 86.31 92 GLY A C 1
ATOM 704 O O . GLY A 1 92 ? 15.542 5.922 -11.470 1.00 86.31 92 GLY A O 1
ATOM 705 N N . ASN A 1 93 ? 15.436 6.593 -13.609 1.00 89.50 93 ASN A N 1
ATOM 706 C CA . ASN A 1 93 ? 14.036 6.216 -13.771 1.00 89.50 93 ASN A CA 1
ATOM 707 C C . ASN A 1 93 ? 13.920 4.723 -14.076 1.00 89.50 93 ASN A C 1
ATOM 709 O O . ASN A 1 93 ? 14.616 4.206 -14.953 1.00 89.50 93 ASN A O 1
ATOM 713 N N . TYR A 1 94 ? 12.969 4.068 -13.414 1.00 93.94 94 TYR A N 1
ATOM 714 C CA . TYR A 1 94 ? 12.556 2.703 -13.722 1.00 93.94 94 TYR A CA 1
ATOM 715 C C . TYR A 1 94 ? 11.546 2.735 -14.861 1.00 93.94 94 TYR A C 1
ATOM 717 O O . TYR A 1 94 ? 10.366 3.010 -14.663 1.00 93.94 94 TYR A O 1
ATOM 725 N N . LEU A 1 95 ? 12.026 2.505 -16.074 1.00 94.25 95 LEU A N 1
ATOM 726 C CA . LEU A 1 95 ? 11.236 2.472 -17.291 1.00 94.25 95 LEU A CA 1
ATOM 727 C C . LEU A 1 95 ? 10.524 1.135 -17.437 1.00 94.25 95 LEU A C 1
ATOM 729 O O . LEU A 1 95 ? 11.113 0.075 -17.239 1.00 94.25 95 LEU A O 1
ATOM 733 N N . VAL A 1 96 ? 9.275 1.196 -17.885 1.00 93.94 96 VAL A N 1
ATOM 734 C CA . VAL A 1 96 ? 8.470 0.015 -18.197 1.00 93.94 96 VAL A CA 1
ATOM 735 C C . VAL A 1 96 ? 7.701 0.202 -19.498 1.00 93.94 96 VAL A C 1
ATOM 737 O O . VAL A 1 96 ? 7.469 1.323 -19.966 1.00 93.94 96 VAL A O 1
ATOM 740 N N . GLN A 1 97 ? 7.257 -0.906 -20.086 1.00 91.88 97 GLN A N 1
ATOM 741 C CA . GLN A 1 97 ? 6.378 -0.860 -21.247 1.00 91.88 97 GLN A CA 1
ATOM 742 C C . GLN A 1 97 ? 5.017 -0.244 -20.868 1.00 91.88 97 GLN A C 1
ATOM 744 O O . GLN A 1 97 ? 4.360 -0.659 -19.916 1.00 91.88 97 GLN A O 1
ATOM 749 N N . CYS A 1 98 ? 4.531 0.723 -21.653 1.00 90.25 98 CYS A N 1
ATOM 750 C CA . CYS A 1 98 ? 3.238 1.368 -21.381 1.00 90.25 98 CYS A CA 1
ATOM 751 C C . CYS A 1 98 ? 2.021 0.436 -21.526 1.00 90.25 98 CYS A C 1
ATOM 753 O O . CYS A 1 98 ? 0.928 0.784 -21.081 1.00 90.25 98 CYS A O 1
ATOM 755 N N . ASN A 1 99 ? 2.176 -0.748 -22.129 1.00 88.06 99 ASN A N 1
ATOM 756 C CA . ASN A 1 99 ? 1.115 -1.759 -22.166 1.00 88.06 99 ASN A CA 1
ATOM 757 C C . ASN A 1 99 ? 0.743 -2.270 -20.759 1.00 88.06 99 ASN A C 1
ATOM 759 O O . ASN A 1 99 ? -0.391 -2.712 -20.579 1.00 88.06 99 ASN A O 1
ATOM 763 N N . LEU A 1 100 ? 1.631 -2.129 -19.764 1.00 89.44 100 LEU A N 1
ATOM 764 C CA . LEU A 1 100 ? 1.364 -2.475 -18.368 1.00 89.44 100 LEU A CA 1
ATOM 765 C C . LEU A 1 100 ? 0.236 -1.641 -17.748 1.00 89.44 100 LEU A C 1
ATOM 767 O O . LEU A 1 100 ? -0.420 -2.112 -16.825 1.00 89.44 100 LEU A O 1
ATOM 771 N N . LEU A 1 101 ? -0.073 -0.456 -18.290 1.00 86.62 101 LEU A N 1
ATOM 772 C CA . LEU A 1 101 ? -1.246 0.329 -17.877 1.00 86.62 101 LEU A CA 1
ATOM 773 C C . LEU A 1 101 ? -2.573 -0.405 -18.141 1.00 86.62 101 LEU A C 1
ATOM 775 O O . LEU A 1 101 ? -3.575 -0.122 -17.492 1.00 86.62 101 LEU A O 1
ATOM 779 N N . ASN A 1 102 ? -2.585 -1.367 -19.067 1.00 82.81 102 ASN A N 1
ATOM 780 C CA . ASN A 1 102 ? -3.748 -2.210 -19.352 1.00 82.81 102 ASN A CA 1
ATOM 781 C C . ASN A 1 102 ? -3.709 -3.548 -18.598 1.00 82.81 102 ASN A C 1
ATOM 783 O O . ASN A 1 102 ? -4.615 -4.366 -18.764 1.00 82.81 102 ASN A O 1
ATOM 787 N N . LEU A 1 103 ? -2.663 -3.805 -17.807 1.00 83.56 103 LEU A N 1
ATOM 788 C CA . LEU A 1 103 ? -2.507 -5.068 -17.106 1.00 83.56 103 LEU A CA 1
ATOM 789 C C . LEU A 1 103 ? -3.415 -5.096 -15.869 1.00 83.56 103 LEU A C 1
ATOM 791 O O . LEU A 1 103 ? -3.326 -4.260 -14.968 1.00 83.56 103 LEU A O 1
ATOM 795 N N . THR A 1 104 ? -4.308 -6.083 -15.830 1.00 77.75 104 THR A N 1
ATOM 796 C CA . THR A 1 104 ? -5.253 -6.314 -14.724 1.00 77.75 104 THR A CA 1
ATOM 797 C C . THR A 1 104 ? -4.715 -7.284 -13.676 1.00 77.75 104 THR A C 1
ATOM 799 O O . THR A 1 104 ? -5.430 -7.651 -12.747 1.00 77.75 104 THR A O 1
ATOM 802 N N . GLU A 1 105 ? -3.479 -7.748 -13.844 1.00 86.44 105 GLU A N 1
ATOM 803 C CA . GLU A 1 105 ? -2.825 -8.622 -12.882 1.00 86.44 105 GLU A CA 1
ATOM 804 C C . GLU A 1 105 ? -2.596 -7.905 -11.551 1.00 86.44 105 GLU A C 1
ATOM 806 O O . GLU A 1 105 ? -2.334 -6.701 -11.515 1.00 86.44 105 GLU A O 1
ATOM 811 N N . LEU A 1 106 ? -2.684 -8.670 -10.463 1.00 88.50 106 LEU A N 1
ATOM 812 C CA . LEU A 1 106 ? -2.485 -8.193 -9.104 1.00 88.50 106 LEU A CA 1
ATOM 813 C C . LEU A 1 106 ? -1.158 -8.681 -8.530 1.00 88.50 106 LEU A C 1
ATOM 815 O O . LEU A 1 106 ? -0.791 -9.849 -8.688 1.00 88.50 106 LEU A O 1
ATOM 819 N N . ILE A 1 107 ? -0.530 -7.805 -7.757 1.00 91.75 107 ILE A N 1
ATOM 820 C CA . ILE A 1 107 ? 0.532 -8.126 -6.812 1.00 91.75 107 ILE A CA 1
ATOM 821 C C . ILE A 1 107 ? -0.073 -8.043 -5.410 1.00 91.75 107 ILE A C 1
ATOM 823 O O . ILE A 1 107 ? -0.674 -7.033 -5.042 1.00 91.75 107 ILE A O 1
ATOM 827 N N . SER A 1 108 ? 0.068 -9.109 -4.629 1.00 93.31 108 SER A N 1
ATOM 828 C CA . SER A 1 108 ? -0.339 -9.130 -3.227 1.00 93.31 108 SER A CA 1
ATOM 829 C C . SER A 1 108 ? 0.798 -8.597 -2.358 1.00 93.31 108 SER A C 1
ATOM 831 O O . SER A 1 108 ? 1.895 -9.155 -2.372 1.00 93.31 108 SER A O 1
ATOM 833 N N . PHE A 1 109 ? 0.523 -7.557 -1.578 1.00 93.88 109 PHE A N 1
ATOM 834 C CA . PHE A 1 109 ? 1.402 -6.989 -0.557 1.00 93.88 109 PHE A CA 1
ATOM 835 C C . PHE A 1 109 ? 0.911 -7.418 0.825 1.00 93.88 109 PHE A C 1
ATOM 837 O O . PHE A 1 109 ? -0.289 -7.370 1.096 1.00 93.88 109 PHE A O 1
ATOM 844 N N . TYR A 1 110 ? 1.825 -7.840 1.699 1.00 94.06 110 TYR A N 1
ATOM 845 C CA . TYR A 1 110 ? 1.466 -8.390 3.006 1.00 94.06 110 TYR A CA 1
ATOM 846 C C . TYR A 1 110 ? 1.935 -7.500 4.158 1.00 94.06 110 TYR A C 1
ATOM 848 O O . TYR A 1 110 ? 3.084 -7.056 4.195 1.00 94.06 110 TYR A O 1
ATOM 856 N N . PHE A 1 111 ? 1.052 -7.284 5.131 1.00 94.19 111 PHE A N 1
ATOM 857 C CA . PHE A 1 111 ? 1.306 -6.465 6.316 1.00 94.19 111 PHE A CA 1
ATOM 858 C C . PHE A 1 111 ? 0.901 -7.219 7.580 1.00 94.19 111 PHE A C 1
ATOM 860 O O . PHE A 1 111 ? -0.282 -7.337 7.895 1.00 94.19 111 PHE A O 1
ATOM 867 N N . SER A 1 112 ? 1.870 -7.760 8.320 1.00 92.88 112 SER A N 1
ATOM 868 C CA . SER A 1 112 ? 1.624 -8.640 9.476 1.00 92.88 112 SER A CA 1
ATOM 869 C C . SER A 1 112 ? 0.572 -9.742 9.214 1.00 92.88 112 SER A C 1
ATOM 871 O O . SER A 1 112 ? -0.214 -10.106 10.093 1.00 92.88 112 SER A O 1
ATOM 873 N N . GLY A 1 113 ? 0.568 -10.290 8.002 1.00 92.50 113 GLY A N 1
ATOM 874 C CA . GLY A 1 113 ? -0.333 -11.330 7.521 1.00 92.50 113 GLY A CA 1
ATOM 875 C C . GLY A 1 113 ? -1.629 -10.837 6.874 1.00 92.50 113 GLY A C 1
ATOM 876 O O . GLY A 1 113 ? -2.381 -11.674 6.382 1.00 92.50 113 GLY A O 1
ATOM 877 N N . VAL A 1 114 ? -1.898 -9.528 6.859 1.00 94.50 114 VAL A N 1
ATOM 878 C CA . VAL A 1 114 ? -3.009 -8.946 6.088 1.00 94.50 114 VAL A CA 1
ATOM 879 C C . VAL A 1 114 ? -2.588 -8.829 4.627 1.00 94.50 114 VAL A C 1
ATOM 881 O O . VAL A 1 114 ? -1.531 -8.271 4.347 1.00 94.50 114 VAL A O 1
ATOM 884 N N . GLU A 1 115 ? -3.395 -9.352 3.708 1.00 94.00 115 GLU A N 1
ATOM 885 C CA . GLU A 1 115 ? -3.155 -9.286 2.263 1.00 94.00 115 GLU A CA 1
ATOM 886 C C . GLU A 1 115 ? -3.870 -8.071 1.654 1.00 94.00 115 GLU A C 1
ATOM 888 O O . GLU A 1 115 ? -5.083 -7.946 1.797 1.00 94.00 115 GLU A O 1
ATOM 893 N N . ILE A 1 116 ? -3.134 -7.219 0.937 1.00 93.19 116 ILE A N 1
ATOM 894 C CA . ILE A 1 116 ? -3.681 -6.163 0.077 1.00 93.19 116 ILE A CA 1
ATOM 895 C C . ILE A 1 116 ? -3.290 -6.461 -1.368 1.00 93.19 116 ILE A C 1
ATOM 897 O O . ILE A 1 116 ? -2.107 -6.538 -1.699 1.00 93.19 116 ILE A O 1
ATOM 901 N N . GLN A 1 117 ? -4.279 -6.611 -2.240 1.00 91.88 117 GLN A N 1
ATOM 902 C CA . GLN A 1 117 ? -4.071 -6.876 -3.659 1.00 91.88 117 GLN A CA 1
ATOM 903 C C . GLN A 1 117 ? -4.054 -5.564 -4.436 1.00 91.88 117 GLN A C 1
ATOM 905 O O . GLN A 1 117 ? -4.988 -4.765 -4.342 1.00 91.88 117 GLN A O 1
ATOM 910 N N . VAL A 1 118 ? -2.991 -5.350 -5.212 1.00 90.12 118 VAL A N 1
ATOM 911 C CA . VAL A 1 118 ? -2.770 -4.117 -5.971 1.00 90.12 118 VAL A CA 1
ATOM 912 C C . VAL A 1 118 ? -2.559 -4.436 -7.448 1.00 90.12 118 VAL A C 1
ATOM 914 O O . VAL A 1 118 ? -1.667 -5.215 -7.780 1.00 90.12 118 VAL A O 1
ATOM 917 N N . PRO A 1 119 ? -3.342 -3.835 -8.356 1.00 89.12 119 PRO A N 1
ATOM 918 C CA . PRO A 1 119 ? -3.118 -3.943 -9.786 1.00 89.12 119 PRO A CA 1
ATOM 919 C C . PRO A 1 119 ? -1.758 -3.401 -10.200 1.00 89.12 119 PRO A C 1
ATOM 921 O O . PRO A 1 119 ? -1.401 -2.289 -9.812 1.00 89.12 119 PRO A O 1
ATOM 924 N N . VAL A 1 120 ? -1.056 -4.122 -11.076 1.00 89.75 120 VAL A N 1
ATOM 925 C CA . VAL A 1 120 ? 0.246 -3.687 -11.616 1.00 89.75 120 VAL A CA 1
ATOM 926 C C . VAL A 1 120 ? 0.167 -2.280 -12.203 1.00 89.75 120 VAL A C 1
ATOM 928 O O . VAL A 1 120 ? 1.005 -1.436 -11.919 1.00 89.75 120 VAL A O 1
ATOM 931 N N . ARG A 1 121 ? -0.885 -1.984 -12.961 1.00 87.44 121 ARG A N 1
ATOM 932 C CA . ARG A 1 121 ? -1.127 -0.662 -13.554 1.00 87.44 121 ARG A CA 1
ATOM 933 C C . ARG A 1 121 ? -1.234 0.505 -12.558 1.00 87.44 121 ARG A C 1
ATOM 935 O O . ARG A 1 121 ? -1.091 1.643 -12.980 1.00 87.44 121 ARG A O 1
ATOM 942 N N . ASN A 1 122 ? -1.519 0.263 -11.273 1.00 87.38 122 ASN A N 1
ATOM 943 C CA . ASN A 1 122 ? -1.498 1.328 -10.259 1.00 87.38 122 ASN A CA 1
ATOM 944 C C . ASN A 1 122 ? -0.068 1.730 -9.899 1.00 87.38 122 ASN A C 1
ATOM 946 O O . ASN A 1 122 ? 0.143 2.806 -9.363 1.00 87.38 122 ASN A O 1
ATOM 950 N N . LEU A 1 123 ? 0.896 0.859 -10.187 1.00 90.31 123 LEU A N 1
ATOM 951 C CA . LEU A 1 123 ? 2.317 1.075 -9.962 1.00 90.31 123 LEU A CA 1
ATOM 952 C C . LEU A 1 123 ? 2.992 1.656 -11.210 1.00 90.31 123 LEU A C 1
ATOM 954 O O . LEU A 1 123 ? 4.212 1.725 -11.248 1.00 90.31 123 LEU A O 1
ATOM 958 N N . VAL A 1 124 ? 2.236 2.019 -12.251 1.00 90.75 124 VAL A N 1
ATOM 959 C CA . VAL A 1 124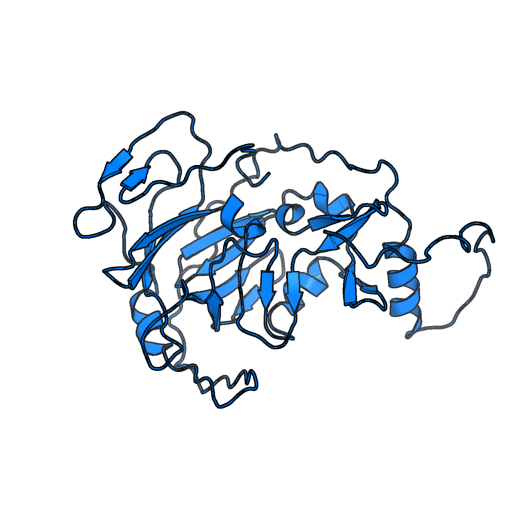 ? 2.769 2.515 -13.523 1.00 90.75 124 VAL A CA 1
ATOM 960 C C . VAL A 1 124 ? 2.178 3.883 -13.821 1.00 90.75 124 VAL A C 1
ATOM 962 O O . VAL A 1 124 ? 0.962 4.064 -13.799 1.00 90.75 124 VAL A O 1
ATOM 965 N N . SER A 1 125 ? 3.041 4.831 -14.173 1.00 88.38 125 SER A N 1
ATOM 966 C CA . SER A 1 125 ? 2.656 6.196 -14.533 1.00 88.38 125 SER A CA 1
ATOM 967 C C . SER A 1 125 ? 3.214 6.568 -15.902 1.00 88.38 125 SER A C 1
ATOM 969 O O . SER A 1 125 ? 4.380 6.305 -16.191 1.00 88.38 125 SER A O 1
ATOM 971 N N . GLN A 1 126 ? 2.402 7.199 -16.755 1.00 88.06 126 GLN A N 1
ATOM 972 C CA . GLN A 1 126 ? 2.899 7.820 -17.986 1.00 88.06 126 GLN A CA 1
ATOM 973 C C . GLN A 1 126 ? 3.388 9.232 -17.658 1.00 88.06 126 GLN A C 1
ATOM 975 O O . GLN A 1 126 ? 2.647 10.022 -17.081 1.00 88.06 126 GLN A O 1
ATOM 980 N N . VAL A 1 127 ? 4.626 9.561 -18.022 1.00 87.12 127 VAL A N 1
ATOM 981 C CA . VAL A 1 127 ? 5.162 10.916 -17.834 1.00 87.12 127 VAL A CA 1
ATOM 982 C C . VAL A 1 127 ? 4.840 11.809 -19.034 1.00 87.12 127 VAL A C 1
ATOM 984 O O . VAL A 1 127 ? 4.507 11.322 -20.117 1.00 87.12 127 VAL A O 1
ATOM 987 N N . SER A 1 128 ? 5.012 13.125 -18.882 1.00 84.00 128 SER A N 1
ATOM 988 C CA . SER A 1 128 ? 4.708 14.134 -19.916 1.00 84.00 128 SER A CA 1
ATOM 989 C C . SER A 1 128 ? 5.411 13.915 -21.264 1.00 84.00 128 SER A C 1
ATOM 991 O O . SER A 1 128 ? 4.917 14.331 -22.309 1.00 84.00 128 SER A O 1
ATOM 993 N N . SER A 1 129 ? 6.553 13.228 -21.254 1.00 82.19 129 SER A N 1
ATOM 994 C CA . SER A 1 129 ? 7.320 12.841 -22.447 1.00 82.19 129 SER A CA 1
ATOM 995 C C . SER A 1 129 ? 6.782 11.582 -23.155 1.00 82.19 129 SER A C 1
ATOM 997 O O . SER A 1 129 ? 7.379 11.115 -24.127 1.00 82.19 129 SER A O 1
ATOM 999 N N . GLY A 1 130 ? 5.687 10.993 -22.668 1.00 85.00 130 GLY A N 1
ATOM 1000 C CA . GLY A 1 130 ? 4.969 9.879 -23.291 1.00 85.00 130 GLY A CA 1
ATOM 1001 C C . GLY A 1 130 ? 5.501 8.471 -22.995 1.00 85.00 130 GLY A C 1
ATOM 1002 O O . GLY A 1 130 ? 4.873 7.506 -23.433 1.00 85.00 130 GLY A O 1
ATOM 1003 N N . PHE A 1 131 ? 6.609 8.318 -22.260 1.00 89.06 131 PHE A N 1
ATOM 1004 C CA . PHE A 1 131 ? 7.055 7.009 -21.753 1.00 89.06 131 PHE A CA 1
ATOM 1005 C C . PHE A 1 131 ? 6.429 6.684 -20.395 1.00 89.06 131 PHE A C 1
ATOM 1007 O O . PHE A 1 131 ? 5.878 7.566 -19.737 1.00 89.06 131 PHE A O 1
ATOM 1014 N N . CYS A 1 132 ? 6.518 5.419 -19.987 1.00 92.44 132 CYS A N 1
ATOM 1015 C CA . CYS A 1 132 ? 5.980 4.949 -18.719 1.00 92.44 132 CYS A CA 1
ATOM 1016 C C . CYS A 1 132 ? 7.094 4.583 -17.746 1.00 92.44 132 CYS A C 1
ATOM 1018 O O . CYS A 1 132 ? 8.126 4.033 -18.137 1.00 92.44 132 CYS A O 1
ATOM 1020 N N . VAL A 1 133 ? 6.856 4.910 -16.482 1.00 93.19 133 VAL A N 1
ATOM 1021 C CA . VAL A 1 133 ? 7.750 4.633 -15.365 1.00 93.19 133 VAL A CA 1
ATOM 1022 C C . VAL A 1 133 ? 7.022 3.830 -14.300 1.00 93.19 133 VAL A C 1
ATOM 1024 O O . VAL A 1 133 ? 5.802 3.938 -14.156 1.00 93.19 133 VAL A O 1
ATOM 1027 N N . LEU A 1 134 ? 7.777 3.029 -13.561 1.00 93.25 134 LEU A N 1
ATOM 1028 C CA . LEU A 1 134 ? 7.309 2.375 -12.354 1.00 93.25 134 LEU A CA 1
ATOM 1029 C C . LEU A 1 134 ? 7.310 3.393 -11.204 1.00 93.25 134 LEU A C 1
ATOM 1031 O O . LEU A 1 134 ? 8.298 4.090 -10.990 1.00 93.25 134 LEU A O 1
ATOM 1035 N N . SER A 1 135 ? 6.229 3.449 -10.434 1.00 89.50 135 SER A N 1
ATOM 1036 C CA . SER A 1 135 ? 6.098 4.282 -9.232 1.00 89.50 135 SER A CA 1
ATOM 1037 C C . SER A 1 135 ? 6.825 3.687 -8.014 1.00 89.50 135 SER A C 1
ATOM 1039 O O . SER A 1 135 ? 6.555 4.062 -6.877 1.00 89.50 135 SER A O 1
ATOM 1041 N N . ILE A 1 136 ? 7.723 2.724 -8.229 1.00 90.50 136 ILE A N 1
ATOM 1042 C CA . ILE A 1 136 ? 8.532 2.103 -7.185 1.00 90.50 136 ILE A CA 1
ATOM 1043 C C . ILE A 1 136 ? 9.983 2.501 -7.417 1.00 90.50 136 ILE A C 1
ATOM 1045 O O . ILE A 1 136 ? 10.483 2.358 -8.529 1.00 90.50 136 ILE A O 1
ATOM 1049 N N . ILE A 1 137 ? 10.656 2.951 -6.364 1.00 87.56 137 ILE A N 1
ATOM 1050 C CA . ILE A 1 137 ? 12.090 3.226 -6.367 1.00 87.56 137 ILE A CA 1
ATOM 1051 C C . ILE A 1 137 ? 12.800 2.372 -5.320 1.00 87.56 137 ILE A C 1
ATOM 1053 O O . ILE A 1 137 ? 12.225 2.020 -4.285 1.00 87.56 137 ILE A O 1
ATOM 1057 N N . GLU A 1 138 ? 14.073 2.080 -5.569 1.00 87.25 138 GLU A N 1
ATOM 1058 C CA . GLU A 1 138 ? 14.969 1.561 -4.542 1.00 87.25 138 GLU A CA 1
ATOM 1059 C C . GLU A 1 138 ? 15.978 2.621 -4.112 1.00 87.25 138 GLU A C 1
ATOM 1061 O O . GLU A 1 138 ? 16.524 3.362 -4.932 1.00 87.25 138 GLU A O 1
ATOM 1066 N N . GLY A 1 139 ? 16.241 2.700 -2.810 1.00 81.00 139 GLY A N 1
ATOM 1067 C CA . GLY A 1 139 ? 17.147 3.703 -2.276 1.00 81.00 139 GLY A CA 1
ATOM 1068 C C . GLY A 1 139 ? 17.552 3.471 -0.824 1.00 81.00 139 GLY A C 1
ATOM 1069 O O . GLY A 1 139 ? 16.970 2.642 -0.119 1.00 81.00 139 GLY A O 1
ATOM 1070 N N . PRO A 1 140 ? 18.563 4.213 -0.340 1.00 73.00 140 PRO A N 1
ATOM 1071 C CA . PRO A 1 140 ? 18.822 4.300 1.088 1.00 73.00 140 PRO A CA 1
ATOM 1072 C C . PRO A 1 140 ? 17.696 5.109 1.739 1.00 73.00 140 PRO A C 1
ATOM 1074 O O . PRO A 1 140 ? 17.353 6.190 1.261 1.00 73.00 140 PRO A O 1
ATOM 1077 N N . GLY A 1 141 ? 17.119 4.628 2.836 1.00 74.25 141 GLY A N 1
ATOM 1078 C CA . GLY A 1 141 ? 15.997 5.343 3.437 1.00 74.25 141 GLY A CA 1
ATOM 1079 C C . GLY A 1 141 ? 15.102 4.497 4.315 1.00 74.25 141 GLY A C 1
ATOM 1080 O O . GLY A 1 141 ? 15.226 3.272 4.371 1.00 74.25 141 GLY A O 1
ATOM 1081 N N . LEU A 1 142 ? 14.158 5.180 4.960 1.00 78.56 142 LEU A N 1
ATOM 1082 C CA . LEU A 1 142 ? 12.948 4.543 5.450 1.00 78.56 142 LEU A CA 1
ATOM 1083 C C . LEU A 1 142 ? 12.127 4.098 4.244 1.00 78.56 142 LEU A C 1
ATOM 1085 O O . LEU A 1 142 ? 11.874 4.899 3.343 1.00 78.56 142 LEU A O 1
ATOM 1089 N N . ALA A 1 143 ? 11.721 2.832 4.230 1.00 87.69 143 ALA A N 1
ATOM 1090 C CA . ALA A 1 143 ? 10.767 2.372 3.239 1.00 87.69 143 ALA A CA 1
ATOM 1091 C C . ALA A 1 143 ? 9.431 3.087 3.456 1.00 87.69 143 ALA A C 1
ATOM 1093 O O . ALA A 1 143 ? 9.014 3.272 4.603 1.00 87.69 143 ALA A O 1
ATOM 1094 N N . TYR A 1 144 ? 8.737 3.427 2.375 1.00 90.81 144 TYR A N 1
ATOM 1095 C CA . TYR A 1 144 ? 7.402 4.010 2.453 1.00 90.81 144 TYR A CA 1
ATOM 1096 C C . TYR A 1 144 ? 6.488 3.475 1.355 1.00 90.81 144 TYR A C 1
ATOM 1098 O O . TYR A 1 144 ? 6.941 3.104 0.271 1.00 90.81 144 TYR A O 1
ATOM 1106 N N . ILE A 1 145 ? 5.189 3.467 1.642 1.00 91.25 145 ILE A N 1
ATOM 1107 C CA . ILE A 1 145 ? 4.122 3.298 0.662 1.00 91.25 145 ILE A CA 1
ATOM 1108 C C . ILE A 1 145 ? 3.235 4.536 0.650 1.00 91.25 145 ILE A C 1
ATOM 1110 O O . ILE A 1 145 ? 2.805 5.023 1.699 1.00 91.25 145 ILE A O 1
ATOM 1114 N N . GLY A 1 146 ? 2.970 5.016 -0.558 1.00 87.88 146 GLY A N 1
ATOM 1115 C CA . GLY A 1 146 ? 2.063 6.115 -0.829 1.00 87.88 146 GLY A CA 1
ATOM 1116 C C . GLY A 1 146 ? 0.799 5.677 -1.557 1.00 87.88 146 GLY A C 1
ATOM 1117 O O . GLY A 1 146 ? 0.388 4.509 -1.526 1.00 87.88 146 GLY A O 1
ATOM 1118 N N . ASP A 1 147 ? 0.204 6.642 -2.253 1.00 82.62 147 ASP A N 1
ATOM 1119 C CA . ASP A 1 147 ? -1.139 6.553 -2.830 1.00 82.62 147 ASP A CA 1
ATOM 1120 C C . ASP A 1 147 ? -1.369 5.365 -3.783 1.00 82.62 147 ASP A C 1
ATOM 1122 O O . ASP A 1 147 ? -2.507 4.917 -3.944 1.00 82.62 147 ASP A O 1
ATOM 1126 N N . ASP A 1 148 ? -0.324 4.803 -4.392 1.00 83.75 148 ASP A N 1
ATOM 1127 C CA . ASP A 1 148 ? -0.437 3.675 -5.330 1.00 83.75 148 ASP A CA 1
ATOM 1128 C C . ASP A 1 148 ? -0.975 2.400 -4.661 1.00 83.75 148 ASP A C 1
ATOM 1130 O O . ASP A 1 148 ? -1.781 1.663 -5.245 1.00 83.75 148 ASP A O 1
ATOM 1134 N N . ILE A 1 149 ? -0.584 2.170 -3.401 1.00 85.50 149 ILE A N 1
ATOM 1135 C CA . ILE A 1 149 ? -1.125 1.091 -2.566 1.00 85.50 149 ILE A CA 1
ATOM 1136 C C . ILE A 1 149 ? -2.397 1.555 -1.858 1.00 85.50 149 ILE A C 1
ATOM 1138 O O . ILE A 1 149 ? -3.362 0.788 -1.785 1.00 85.50 149 ILE A O 1
ATOM 1142 N N . LEU A 1 150 ? -2.437 2.808 -1.379 1.00 84.31 150 LEU A N 1
ATOM 1143 C CA . LEU A 1 150 ? -3.580 3.327 -0.615 1.00 84.31 150 LEU A CA 1
ATOM 1144 C C . LEU A 1 150 ? -4.885 3.303 -1.417 1.00 84.31 150 LEU A C 1
ATOM 1146 O O . LEU A 1 150 ? -5.948 3.066 -0.857 1.00 84.31 150 LEU A O 1
ATOM 1150 N N . GLN A 1 151 ? -4.820 3.427 -2.743 1.00 85.19 151 GLN A N 1
ATOM 1151 C CA . GLN A 1 151 ? -5.986 3.285 -3.625 1.00 85.19 151 GLN A CA 1
ATOM 1152 C C . GLN A 1 151 ? -6.640 1.890 -3.609 1.00 85.19 151 GLN A C 1
ATOM 1154 O O . GLN A 1 151 ? -7.775 1.738 -4.073 1.00 85.19 151 GLN A O 1
ATOM 1159 N N . SER A 1 152 ? -5.932 0.863 -3.137 1.00 89.31 152 SER A N 1
ATOM 1160 C CA . SER A 1 152 ? -6.419 -0.522 -3.099 1.00 89.31 152 SER A CA 1
ATOM 1161 C C . SER A 1 152 ? -6.786 -0.984 -1.690 1.00 89.31 152 SER A C 1
ATOM 1163 O O . SER A 1 152 ? -7.343 -2.067 -1.537 1.00 89.31 152 SER A O 1
ATOM 1165 N N . ALA A 1 153 ? -6.529 -0.183 -0.659 1.00 91.56 153 ALA A N 1
ATOM 1166 C CA . ALA A 1 153 ? -6.744 -0.582 0.724 1.00 91.56 153 ALA A CA 1
ATOM 1167 C C . ALA A 1 153 ? -7.517 0.465 1.525 1.00 91.56 153 ALA A C 1
ATOM 1169 O O . ALA A 1 153 ? -7.426 1.666 1.296 1.00 91.56 153 ALA A O 1
ATOM 1170 N N . TYR A 1 154 ? -8.307 -0.020 2.474 1.00 94.25 154 TYR A N 1
ATOM 1171 C CA . TYR A 1 154 ? -8.977 0.796 3.471 1.00 94.25 154 TYR A CA 1
ATOM 1172 C C . TYR A 1 154 ? -8.134 0.796 4.746 1.00 94.25 154 TYR A C 1
ATOM 1174 O O . TYR A 1 154 ? -7.817 -0.273 5.274 1.00 94.25 154 TYR A O 1
ATOM 1182 N N . PHE A 1 155 ? -7.774 1.985 5.229 1.00 94.06 155 PHE A N 1
ATOM 1183 C CA . PHE A 1 155 ? -6.920 2.170 6.400 1.00 94.06 155 PHE A CA 1
ATOM 1184 C C . PHE A 1 155 ? -7.680 2.881 7.516 1.00 94.06 155 PHE A C 1
ATOM 1186 O O . PHE A 1 155 ? -8.351 3.884 7.281 1.00 94.06 155 PHE A O 1
ATOM 1193 N N . VAL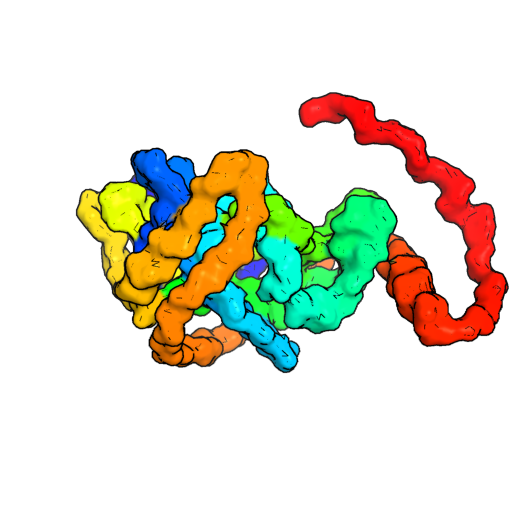 A 1 156 ? -7.496 2.412 8.749 1.00 96.81 156 VAL A N 1
ATOM 1194 C CA . VAL A 1 156 ? -7.892 3.133 9.964 1.00 96.81 156 VAL A CA 1
ATOM 1195 C C . VAL A 1 156 ? -6.677 3.246 10.865 1.00 96.81 156 VAL A C 1
ATOM 1197 O O . VAL A 1 156 ? -6.114 2.232 11.269 1.00 96.81 156 VAL A O 1
ATOM 1200 N N . VAL A 1 157 ? -6.269 4.470 11.189 1.00 95.31 157 VAL A N 1
ATOM 1201 C CA . VAL A 1 157 ? -5.115 4.723 12.059 1.00 95.31 157 VAL A CA 1
ATOM 1202 C C . VAL A 1 157 ? -5.605 5.095 13.455 1.00 95.31 157 VAL A C 1
ATOM 1204 O O . VAL A 1 157 ? -6.205 6.149 13.654 1.00 95.31 157 VAL A O 1
ATOM 1207 N N . ASP A 1 158 ? -5.314 4.241 14.433 1.00 95.38 158 ASP A N 1
ATOM 1208 C CA . ASP A 1 158 ? -5.586 4.474 15.850 1.00 95.38 158 ASP A CA 1
ATOM 1209 C C . ASP A 1 158 ? -4.281 4.840 16.569 1.00 95.38 158 ASP A C 1
ATOM 1211 O O . ASP A 1 158 ? -3.519 3.990 17.046 1.00 95.38 158 ASP A O 1
ATOM 1215 N N . LEU A 1 159 ? -4.021 6.147 16.640 1.00 92.12 159 LEU A N 1
ATOM 1216 C CA . LEU A 1 159 ? -2.819 6.699 17.269 1.00 92.12 159 LEU A CA 1
ATOM 1217 C C . LEU A 1 159 ? -2.780 6.464 18.787 1.00 92.12 159 LEU A C 1
ATOM 1219 O O . LEU A 1 159 ? -1.691 6.382 19.358 1.00 92.12 159 LEU A O 1
ATOM 1223 N N . ASN A 1 160 ? -3.938 6.324 19.443 1.00 91.31 160 ASN A N 1
ATOM 1224 C CA . ASN A 1 160 ? -4.011 6.106 20.889 1.00 91.31 160 ASN A CA 1
ATOM 1225 C C . ASN A 1 160 ? -3.544 4.693 21.250 1.00 91.31 160 ASN A C 1
ATOM 1227 O O . ASN A 1 160 ? -2.734 4.518 22.163 1.00 91.31 160 ASN A O 1
ATOM 1231 N N . ASN A 1 161 ? -4.015 3.688 20.508 1.00 93.00 161 ASN A N 1
ATOM 1232 C CA . ASN A 1 161 ? -3.642 2.289 20.730 1.00 93.00 161 ASN A CA 1
ATOM 1233 C C . ASN A 1 161 ? -2.379 1.857 19.974 1.00 93.00 161 ASN A C 1
ATOM 1235 O O . ASN A 1 161 ? -1.877 0.748 20.199 1.00 93.00 161 ASN A O 1
ATOM 1239 N N . LYS A 1 162 ? -1.840 2.733 19.116 1.00 91.88 162 LYS A N 1
ATOM 1240 C CA . LYS A 1 162 ? -0.717 2.456 18.212 1.00 91.88 162 LYS A CA 1
ATOM 1241 C C . LYS A 1 162 ? -1.015 1.267 17.295 1.00 91.88 162 LYS A C 1
ATOM 1243 O O . LYS A 1 162 ? -0.236 0.310 17.213 1.00 91.88 162 LYS A O 1
ATOM 1248 N N . GLU A 1 163 ? -2.175 1.312 16.651 1.00 94.44 163 GLU A N 1
ATOM 1249 C CA . GLU A 1 163 ? -2.686 0.270 15.761 1.00 94.44 163 GLU A CA 1
ATOM 1250 C C . GLU A 1 163 ? -3.096 0.861 14.415 1.00 94.44 163 GLU A C 1
ATOM 1252 O O . GLU A 1 163 ? -3.552 1.998 14.329 1.00 94.44 163 GLU A O 1
ATOM 1257 N N . VAL A 1 164 ? -2.955 0.062 13.362 1.00 96.06 164 VAL A N 1
ATOM 1258 C CA . VAL A 1 164 ? -3.505 0.370 12.041 1.00 96.06 164 VAL A CA 1
ATOM 1259 C C . VAL A 1 164 ? -4.387 -0.795 11.636 1.00 96.06 164 VAL A C 1
ATOM 1261 O O . VAL A 1 164 ? -3.931 -1.935 11.689 1.00 96.06 164 VAL A O 1
ATOM 1264 N N . ALA A 1 165 ? -5.634 -0.537 11.257 1.00 97.69 165 ALA A N 1
ATOM 1265 C CA . ALA A 1 165 ? -6.489 -1.541 10.641 1.00 97.69 165 ALA A CA 1
ATOM 1266 C C . ALA A 1 165 ? -6.510 -1.399 9.122 1.00 97.69 165 ALA A C 1
ATOM 1268 O O . ALA A 1 165 ? -6.476 -0.290 8.597 1.00 97.69 165 ALA A O 1
ATOM 1269 N N . LEU A 1 166 ? -6.518 -2.546 8.452 1.00 96.19 166 LEU A N 1
ATOM 1270 C CA . LEU A 1 166 ? -6.263 -2.729 7.033 1.00 96.19 166 LEU A CA 1
ATOM 1271 C C . LEU A 1 166 ? -7.275 -3.732 6.483 1.00 96.19 166 LEU A C 1
ATOM 1273 O O . LEU A 1 166 ? -7.536 -4.765 7.108 1.00 96.19 166 LEU A O 1
ATOM 1277 N N . ALA A 1 167 ? -7.816 -3.439 5.311 1.00 95.38 167 ALA A N 1
ATOM 1278 C CA . ALA A 1 167 ? -8.608 -4.367 4.513 1.00 95.38 167 ALA A CA 1
ATOM 1279 C C . ALA A 1 167 ? -8.531 -3.980 3.036 1.00 95.38 167 ALA A C 1
ATOM 1281 O O . ALA A 1 167 ? -8.185 -2.844 2.703 1.00 95.38 167 ALA A O 1
ATOM 1282 N N . GLN A 1 168 ? -8.892 -4.905 2.149 1.00 93.62 168 GLN A N 1
ATOM 1283 C CA . GLN A 1 168 ? -9.070 -4.589 0.736 1.00 93.62 168 GLN A CA 1
ATOM 1284 C C . GLN A 1 168 ? -10.162 -3.520 0.592 1.00 93.62 168 GLN A C 1
ATOM 1286 O O . GLN A 1 168 ? -11.264 -3.670 1.125 1.00 93.62 168 GLN A O 1
ATOM 1291 N N . ALA A 1 169 ? -9.868 -2.426 -0.112 1.00 91.38 169 ALA A N 1
ATOM 1292 C CA . ALA A 1 169 ? -10.859 -1.384 -0.352 1.00 91.38 169 ALA A CA 1
ATOM 1293 C C . ALA A 1 169 ? -11.965 -1.906 -1.273 1.00 91.38 169 ALA A C 1
ATOM 1295 O O . ALA A 1 169 ? -11.697 -2.612 -2.247 1.00 91.38 169 ALA A O 1
ATOM 1296 N N . LYS A 1 170 ? -13.196 -1.470 -1.022 1.00 88.25 170 LYS A N 1
ATOM 1297 C CA . LYS A 1 170 ? -14.385 -1.835 -1.787 1.00 88.25 170 LYS A CA 1
ATOM 1298 C C . LYS A 1 170 ? -15.098 -0.583 -2.276 1.00 88.25 170 LYS A C 1
ATOM 1300 O O . LYS A 1 170 ? -15.459 0.282 -1.478 1.00 88.25 170 LYS A O 1
ATOM 1305 N N . ASN A 1 171 ? -15.382 -0.514 -3.576 1.00 83.06 171 ASN A N 1
ATOM 1306 C CA . ASN A 1 171 ? -16.259 0.524 -4.101 1.00 83.06 171 ASN A CA 1
ATOM 1307 C C . ASN A 1 171 ? -17.712 0.247 -3.691 1.00 83.06 171 ASN A C 1
ATOM 1309 O O . ASN A 1 171 ? -18.292 -0.786 -4.031 1.00 83.06 171 ASN A O 1
ATOM 1313 N N . SER A 1 172 ? -18.308 1.182 -2.963 1.00 84.44 172 SER A N 1
ATOM 1314 C CA . SER A 1 172 ? -19.696 1.116 -2.531 1.00 84.44 172 SER A CA 1
ATOM 1315 C C . SER A 1 172 ? -20.253 2.527 -2.430 1.00 84.44 172 SER A C 1
ATOM 1317 O O . SER A 1 172 ? -19.627 3.403 -1.834 1.00 84.44 172 SER A O 1
ATOM 1319 N N . SER A 1 173 ? -21.452 2.743 -2.968 1.00 87.50 173 SER A N 1
ATOM 1320 C CA . SER A 1 173 ? -22.208 3.983 -2.763 1.00 87.50 173 SER A CA 1
ATOM 1321 C C . SER A 1 173 ? -22.877 4.049 -1.389 1.00 87.50 173 SER A C 1
ATOM 1323 O O . SER A 1 173 ? -23.353 5.107 -0.999 1.00 87.50 173 SER A O 1
ATOM 1325 N N . ASN A 1 174 ? -22.953 2.924 -0.674 1.00 92.75 174 ASN A N 1
ATOM 1326 C CA . ASN A 1 174 ? -23.526 2.881 0.666 1.00 92.75 174 ASN A CA 1
ATOM 1327 C C . ASN A 1 174 ? -22.511 3.384 1.694 1.00 92.75 174 ASN A C 1
ATOM 1329 O O . ASN A 1 174 ? -21.299 3.309 1.471 1.00 92.75 174 ASN A O 1
ATOM 1333 N N . GLU A 1 175 ? -23.032 3.820 2.831 1.00 94.88 175 GLU A N 1
ATOM 1334 C CA . GLU A 1 175 ? -22.274 4.198 4.017 1.00 94.88 175 GLU A CA 1
ATOM 1335 C C . GLU A 1 175 ? -22.789 3.367 5.194 1.00 94.88 175 GLU A C 1
ATOM 1337 O O . GLU A 1 175 ? -23.996 3.150 5.337 1.00 94.88 175 GLU A O 1
ATOM 1342 N N . ASN A 1 176 ? -21.872 2.878 6.018 1.00 97.19 176 ASN A N 1
ATOM 1343 C CA . ASN A 1 176 ? -22.160 2.240 7.294 1.00 97.19 176 ASN A CA 1
ATOM 1344 C C . ASN A 1 176 ? -21.117 2.716 8.308 1.00 97.19 176 ASN A C 1
ATOM 1346 O O . ASN A 1 176 ? -20.142 2.018 8.585 1.00 97.19 176 ASN A O 1
ATOM 1350 N N . ILE A 1 177 ? -21.302 3.951 8.773 1.00 97.69 177 ILE A N 1
ATOM 1351 C CA . ILE A 1 177 ? -20.331 4.669 9.594 1.00 97.69 177 ILE A CA 1
ATOM 1352 C C . ILE A 1 177 ? -20.563 4.363 11.077 1.00 97.69 177 ILE A C 1
ATOM 1354 O O . ILE A 1 177 ? -21.675 4.531 11.579 1.00 97.69 177 ILE A O 1
ATOM 1358 N N . GLU A 1 178 ? -19.502 3.963 11.775 1.00 98.06 178 GLU A N 1
ATOM 1359 C CA . GLU A 1 178 ? -19.473 3.748 13.223 1.00 98.06 178 GLU A CA 1
ATOM 1360 C C . GLU A 1 178 ? -18.343 4.564 13.870 1.00 98.06 178 GLU A C 1
ATOM 1362 O O . GLU A 1 178 ? -17.218 4.612 13.365 1.00 98.06 178 GLU A O 1
ATOM 1367 N N . ASP A 1 179 ? -18.638 5.205 15.004 1.00 98.00 179 ASP A N 1
ATOM 1368 C CA . ASP A 1 179 ? -17.670 6.006 15.755 1.00 98.00 179 ASP A CA 1
ATOM 1369 C C . ASP A 1 179 ? -16.618 5.128 16.453 1.00 98.00 179 ASP A C 1
ATOM 1371 O O . ASP A 1 179 ? -16.916 4.117 17.094 1.00 98.00 179 ASP A O 1
ATOM 1375 N N . ILE A 1 180 ? -15.364 5.574 16.414 1.00 97.56 180 ILE A N 1
ATOM 1376 C CA . ILE A 1 180 ? -14.248 4.967 17.140 1.00 97.56 180 ILE A CA 1
ATOM 1377 C C . ILE A 1 180 ? -14.171 5.611 18.526 1.00 97.56 180 ILE A C 1
ATOM 1379 O O . ILE A 1 180 ? -13.682 6.728 18.686 1.00 97.56 180 ILE A O 1
ATOM 1383 N N . ILE A 1 181 ? -14.636 4.887 19.547 1.00 94.69 181 ILE A N 1
ATOM 1384 C CA . ILE A 1 181 ? -14.628 5.377 20.936 1.00 94.69 181 ILE A CA 1
ATOM 1385 C C . ILE A 1 181 ? -13.293 5.068 21.625 1.00 94.69 181 ILE A C 1
ATOM 1387 O O . ILE A 1 181 ? -12.607 5.968 22.105 1.00 94.69 181 ILE A O 1
ATOM 1391 N N . SER A 1 182 ? -12.938 3.786 21.717 1.00 93.81 182 SER A N 1
ATOM 1392 C CA . SER A 1 182 ? -11.730 3.326 22.422 1.00 93.81 182 SER A CA 1
ATOM 1393 C C . SER A 1 182 ? -10.874 2.366 21.611 1.00 93.81 182 SER A C 1
ATOM 1395 O O . SER A 1 182 ? -9.680 2.283 21.866 1.00 93.81 182 SER A O 1
ATOM 1397 N N . THR A 1 183 ? -11.469 1.641 20.667 1.00 96.31 183 THR A N 1
ATOM 1398 C CA . THR A 1 183 ? -10.808 0.712 19.747 1.00 96.31 183 THR A CA 1
ATOM 1399 C C . THR A 1 183 ? -11.550 0.730 18.422 1.00 96.31 183 THR A C 1
ATOM 1401 O O . THR A 1 183 ? -12.751 0.996 18.409 1.00 96.31 183 THR A O 1
ATOM 1404 N N . ILE A 1 184 ? -10.869 0.377 17.334 1.00 97.62 184 ILE A N 1
ATOM 1405 C CA . ILE A 1 184 ? -11.473 0.257 16.002 1.00 97.62 184 ILE A CA 1
ATOM 1406 C C . ILE A 1 184 ? -12.596 -0.807 16.030 1.00 97.62 184 ILE A C 1
ATOM 1408 O O . ILE A 1 184 ? -12.297 -1.974 16.318 1.00 97.62 184 ILE A O 1
ATOM 1412 N N . PRO A 1 185 ? -13.866 -0.443 15.759 1.00 97.50 185 PRO A N 1
ATOM 1413 C CA . PRO A 1 185 ? -14.987 -1.381 15.760 1.00 97.50 185 PRO A CA 1
ATOM 1414 C C . PRO A 1 185 ? -14.792 -2.536 14.776 1.00 97.50 185 PRO A C 1
ATOM 1416 O O . PRO A 1 185 ? -14.268 -2.350 13.679 1.00 97.50 185 PRO A O 1
ATOM 1419 N N . LEU A 1 186 ? -15.210 -3.740 15.180 1.00 96.25 186 LEU A N 1
ATOM 1420 C CA . LEU A 1 186 ? -15.189 -4.979 14.381 1.00 96.25 186 LEU A CA 1
ATOM 1421 C C . LEU A 1 186 ? -13.808 -5.434 13.854 1.00 96.25 186 LEU A C 1
ATOM 1423 O O . LEU A 1 186 ? -13.724 -6.467 13.191 1.00 96.25 186 LEU A O 1
ATOM 1427 N N . ALA A 1 187 ? -12.722 -4.723 14.173 1.00 97.62 187 ALA A N 1
ATOM 1428 C CA . ALA A 1 187 ? -11.385 -5.066 13.708 1.00 97.62 187 ALA A CA 1
ATOM 1429 C C . ALA A 1 187 ? -10.812 -6.282 14.458 1.00 97.62 187 ALA A C 1
ATOM 1431 O O . ALA A 1 187 ? -10.685 -6.282 15.687 1.00 97.62 187 ALA A O 1
ATOM 1432 N N . LEU A 1 188 ? -10.408 -7.305 13.707 1.00 97.44 188 LEU A N 1
ATOM 1433 C CA . LEU A 1 188 ? -9.775 -8.519 14.227 1.00 97.44 188 LEU A CA 1
ATOM 1434 C C . LEU A 1 188 ? -8.253 -8.375 14.243 1.00 97.44 188 LEU A C 1
ATOM 1436 O O . LEU 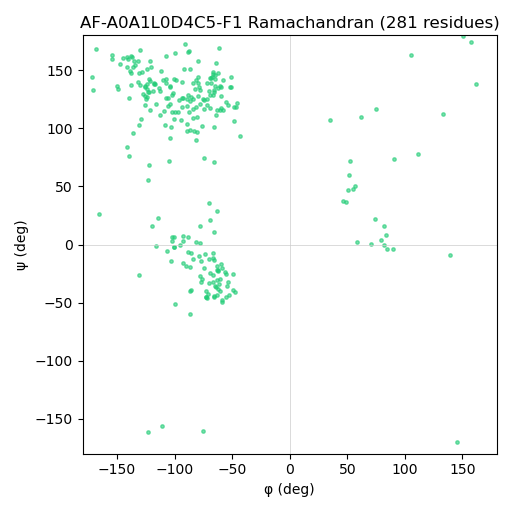A 1 188 ? -7.685 -7.692 13.400 1.00 97.44 188 LEU A O 1
ATOM 1440 N N . GLU A 1 189 ? -7.557 -9.041 15.161 1.00 96.94 189 GLU A N 1
ATOM 1441 C CA . GLU A 1 189 ? -6.091 -9.090 15.100 1.00 96.94 189 GLU A CA 1
ATOM 1442 C C . GLU A 1 189 ? -5.622 -9.780 13.807 1.00 96.94 189 GLU A C 1
ATOM 1444 O O . GLU A 1 189 ? -6.142 -10.827 13.410 1.00 96.94 189 GLU A O 1
ATOM 1449 N N . ALA A 1 190 ? -4.629 -9.189 13.141 1.00 95.62 190 ALA A N 1
ATOM 1450 C CA . ALA A 1 190 ? -3.980 -9.799 11.988 1.00 95.62 190 ALA A CA 1
ATOM 1451 C C . ALA A 1 190 ? -3.234 -11.095 12.373 1.00 95.62 190 ALA A C 1
ATOM 1453 O O . ALA A 1 190 ? -2.800 -11.233 13.523 1.00 95.62 190 ALA A O 1
ATOM 1454 N N . PRO A 1 191 ? -2.991 -12.027 11.426 1.00 93.31 191 PRO A N 1
ATOM 1455 C CA . PRO A 1 191 ? -2.357 -13.316 11.719 1.00 93.31 191 PRO A CA 1
ATOM 1456 C C . PRO A 1 191 ? -1.019 -13.206 12.459 1.00 93.31 191 PRO A C 1
ATOM 1458 O O . PRO A 1 191 ? -0.687 -14.066 13.274 1.00 93.31 191 PRO A O 1
ATOM 1461 N N . LEU A 1 192 ? -0.253 -12.143 12.198 1.00 90.38 192 LEU A N 1
ATOM 1462 C CA . LEU A 1 192 ? 1.045 -11.898 12.822 1.00 90.38 192 LEU A CA 1
ATOM 1463 C C . LEU A 1 192 ? 1.070 -10.662 13.720 1.00 90.38 192 LEU A C 1
ATOM 1465 O O . LEU A 1 192 ? 2.144 -10.141 14.018 1.00 90.38 192 LEU A O 1
ATOM 1469 N N . TYR A 1 193 ? -0.086 -10.227 14.216 1.00 91.50 193 TYR A N 1
ATOM 1470 C CA . TYR A 1 193 ? -0.217 -9.060 15.089 1.00 91.50 193 TYR A CA 1
ATOM 1471 C C . TYR A 1 193 ? 0.772 -9.057 16.274 1.00 91.50 193 TYR A C 1
ATOM 1473 O O . TYR A 1 193 ? 1.367 -8.029 16.605 1.00 91.50 193 TYR A O 1
ATOM 1481 N N . SER A 1 194 ? 1.014 -10.224 16.886 1.00 84.31 194 SER A N 1
ATOM 1482 C CA . SER A 1 194 ? 1.977 -10.372 17.988 1.00 84.31 194 SER A CA 1
ATOM 1483 C C . SER A 1 194 ? 3.445 -10.409 17.539 1.00 84.31 194 SER A C 1
ATOM 1485 O O . SER A 1 194 ? 4.325 -10.024 18.310 1.00 84.31 194 SER A O 1
ATOM 1487 N N . TYR A 1 195 ? 3.735 -10.849 16.310 1.00 80.88 195 TYR A N 1
ATOM 1488 C CA . TYR A 1 195 ? 5.104 -10.941 15.787 1.00 80.88 195 TYR A CA 1
ATOM 1489 C C . TYR A 1 195 ? 5.711 -9.560 15.535 1.00 80.88 195 TYR A C 1
ATOM 1491 O O . TYR A 1 195 ? 6.895 -9.359 15.793 1.00 80.88 195 TYR A O 1
ATOM 1499 N N . THR A 1 196 ? 4.899 -8.581 15.137 1.00 69.19 196 THR A N 1
ATOM 1500 C CA . THR A 1 196 ? 5.331 -7.189 14.953 1.00 69.19 196 THR A CA 1
ATOM 1501 C C . THR A 1 196 ? 6.006 -6.626 16.202 1.00 69.19 196 THR A C 1
ATOM 1503 O O . THR A 1 196 ? 7.001 -5.919 16.098 1.00 69.19 196 THR A O 1
ATOM 1506 N N . ASN A 1 197 ? 5.546 -7.011 17.400 1.00 62.81 197 ASN A N 1
ATOM 1507 C CA . ASN A 1 197 ? 6.196 -6.634 18.658 1.00 62.81 197 ASN A CA 1
ATOM 1508 C C . ASN A 1 197 ? 7.588 -7.260 18.835 1.00 62.81 197 ASN A C 1
ATOM 1510 O O . ASN A 1 197 ? 8.454 -6.647 19.452 1.00 62.81 197 ASN A O 1
ATOM 1514 N N . VAL A 1 198 ? 7.804 -8.464 18.302 1.00 52.56 198 VAL A N 1
ATOM 1515 C CA . VAL A 1 198 ? 9.089 -9.181 18.333 1.00 52.56 198 VAL A CA 1
ATOM 1516 C C . VAL A 1 198 ? 10.061 -8.608 17.294 1.00 52.56 198 VAL A C 1
ATOM 1518 O O . VAL A 1 198 ? 11.263 -8.552 17.547 1.00 52.56 198 VAL A O 1
ATOM 1521 N N . ALA A 1 199 ? 9.542 -8.119 16.164 1.00 57.09 199 ALA A N 1
ATOM 1522 C CA . ALA A 1 199 ? 10.304 -7.462 15.104 1.00 57.09 199 ALA A CA 1
ATOM 1523 C C . ALA A 1 199 ? 10.686 -5.994 15.407 1.00 57.09 199 ALA A C 1
ATOM 1525 O O . ALA A 1 199 ? 11.348 -5.367 14.585 1.00 57.09 199 ALA A O 1
ATOM 1526 N N . LYS A 1 200 ? 10.340 -5.441 16.585 1.00 54.44 200 LYS A N 1
ATOM 1527 C CA . LYS A 1 200 ? 10.650 -4.061 17.044 1.00 54.44 200 LYS A CA 1
ATOM 1528 C C . LYS A 1 200 ? 12.151 -3.734 17.216 1.00 54.44 200 LYS A C 1
ATOM 1530 O O . LYS A 1 200 ? 12.513 -2.915 18.053 1.00 54.44 200 LYS A O 1
ATOM 1535 N N . LYS A 1 201 ? 13.060 -4.364 16.469 1.00 49.16 201 LYS A N 1
ATOM 1536 C CA . LYS A 1 201 ? 14.511 -4.186 16.611 1.00 49.16 201 LYS A CA 1
ATOM 1537 C C . LYS A 1 201 ? 15.173 -3.727 15.308 1.00 49.16 201 LYS A C 1
ATOM 1539 O O . LYS A 1 201 ? 16.120 -4.353 14.845 1.00 49.16 201 LYS A O 1
ATOM 1544 N N . TYR A 1 202 ? 14.691 -2.615 14.756 1.00 51.00 202 TYR A N 1
ATOM 1545 C CA . TYR A 1 202 ? 15.436 -1.807 13.784 1.00 51.00 202 TYR A CA 1
ATOM 1546 C C . TYR A 1 202 ? 15.943 -0.565 14.519 1.00 51.00 202 TYR A C 1
ATOM 1548 O O . TYR A 1 202 ? 15.153 0.160 15.116 1.00 51.00 202 TYR A O 1
ATOM 1556 N N . SER A 1 203 ? 17.261 -0.366 14.550 1.00 46.59 203 SER A N 1
ATOM 1557 C CA . SER A 1 203 ? 17.899 0.772 15.220 1.00 46.59 203 SER A CA 1
ATOM 1558 C C . SER A 1 203 ? 18.427 1.760 14.187 1.00 46.59 203 SER A C 1
ATOM 1560 O O . SER A 1 203 ? 19.215 1.374 13.327 1.00 46.59 203 SER A O 1
ATOM 1562 N N . TYR A 1 204 ? 18.034 3.026 14.308 1.00 43.59 204 TYR A N 1
ATOM 1563 C CA . TYR A 1 204 ? 18.657 4.144 13.605 1.00 43.59 204 TYR A CA 1
ATOM 1564 C C . TYR A 1 204 ? 19.883 4.624 14.399 1.00 43.59 204 TYR A C 1
ATOM 1566 O O . TYR A 1 204 ? 19.733 5.086 15.531 1.00 43.59 204 TYR A O 1
ATOM 1574 N N . GLU A 1 205 ? 21.088 4.523 13.827 1.00 43.22 205 GLU A N 1
ATOM 1575 C CA . GLU A 1 205 ? 22.304 5.122 14.395 1.00 43.22 205 GLU A CA 1
ATOM 1576 C C . GLU A 1 205 ? 22.823 6.253 13.490 1.00 43.22 205 GLU A C 1
ATOM 1578 O O . GLU A 1 205 ? 23.312 6.045 12.386 1.00 43.22 205 GLU A O 1
ATOM 1583 N N . THR A 1 206 ? 22.707 7.480 14.009 1.00 44.81 206 THR A N 1
ATOM 1584 C CA . THR A 1 206 ? 23.590 8.627 13.734 1.00 44.81 206 THR A CA 1
ATOM 1585 C C . THR A 1 206 ? 23.858 8.990 12.267 1.00 44.81 206 THR A C 1
ATOM 1587 O O . THR A 1 206 ? 25.013 9.111 11.875 1.00 44.81 206 THR A O 1
ATOM 1590 N N . SER A 1 207 ? 22.802 9.319 11.512 1.00 46.53 207 SER A N 1
ATOM 1591 C CA . SER A 1 207 ? 22.823 10.039 10.215 1.00 46.53 207 SER A CA 1
ATOM 1592 C C . SER A 1 207 ? 23.080 9.249 8.923 1.00 46.53 207 SER A C 1
ATOM 1594 O O . SER A 1 207 ? 23.127 9.860 7.859 1.00 46.53 207 SER A O 1
ATOM 1596 N N . GLU A 1 208 ? 23.112 7.916 8.973 1.00 45.59 208 GLU A N 1
ATOM 1597 C CA . GLU A 1 208 ? 23.092 7.058 7.778 1.00 45.59 208 GLU A CA 1
ATOM 1598 C C . GLU A 1 208 ? 22.040 5.943 7.935 1.00 45.59 208 GLU A C 1
ATOM 1600 O O . GLU A 1 208 ? 21.858 5.379 9.017 1.00 45.59 208 GLU A O 1
ATOM 1605 N N . TRP A 1 209 ? 21.305 5.634 6.861 1.00 47.84 209 TRP A N 1
ATOM 1606 C CA . TRP A 1 209 ? 20.363 4.513 6.846 1.00 47.84 209 TRP A CA 1
ATOM 1607 C C . TRP A 1 209 ? 21.140 3.205 6.704 1.00 47.84 209 TRP A C 1
ATOM 1609 O O . TRP A 1 209 ? 21.561 2.841 5.609 1.00 47.84 209 TRP A O 1
ATOM 1619 N N . PHE A 1 210 ? 21.313 2.478 7.805 1.00 43.88 210 PHE A N 1
ATOM 1620 C CA . PHE A 1 210 ? 21.845 1.118 7.770 1.00 43.88 210 PHE A CA 1
ATOM 1621 C C . PHE A 1 210 ? 20.693 0.110 7.805 1.00 43.88 210 PHE A C 1
ATOM 1623 O O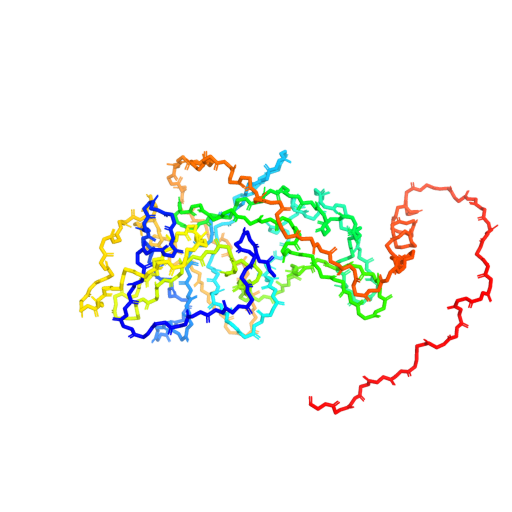 . PHE A 1 210 ? 20.017 -0.040 8.825 1.00 43.88 210 PHE A O 1
ATOM 1630 N N . THR A 1 211 ? 20.498 -0.656 6.731 1.00 44.03 211 THR A N 1
ATOM 1631 C CA . THR A 1 211 ? 19.723 -1.906 6.770 1.00 44.03 211 THR A CA 1
ATOM 1632 C C . THR A 1 211 ? 20.554 -2.985 7.461 1.00 44.03 211 THR A C 1
ATOM 1634 O O . THR A 1 211 ? 21.094 -3.897 6.842 1.00 44.03 211 THR A O 1
ATOM 1637 N N . SER A 1 212 ? 20.683 -2.900 8.785 1.00 40.88 212 SER A N 1
ATOM 1638 C CA . SER A 1 212 ? 21.140 -4.052 9.558 1.00 40.88 212 SER A CA 1
ATOM 1639 C C . SER A 1 212 ? 19.945 -4.975 9.771 1.00 40.88 212 SER A C 1
ATOM 1641 O O . SER A 1 212 ? 19.137 -4.769 10.679 1.00 40.88 212 SER A O 1
ATOM 1643 N N . LEU A 1 213 ? 19.824 -5.999 8.922 1.00 45.41 213 LEU A N 1
ATOM 1644 C CA . LEU A 1 213 ? 19.000 -7.179 9.190 1.00 45.41 213 LEU A CA 1
ATOM 1645 C C . LEU A 1 213 ? 19.621 -7.924 10.384 1.00 45.41 213 LEU A C 1
ATOM 1647 O O . LEU A 1 213 ? 20.237 -8.982 10.237 1.00 45.41 213 LEU A O 1
ATOM 1651 N N . TYR A 1 214 ? 19.520 -7.368 11.595 1.00 45.22 214 TYR A N 1
ATOM 1652 C CA . TYR A 1 214 ? 19.766 -8.153 12.799 1.00 45.22 214 TYR A CA 1
ATOM 1653 C C . TYR A 1 214 ? 18.894 -9.397 12.702 1.00 45.22 214 TYR A C 1
ATOM 1655 O O . TYR A 1 214 ? 17.737 -9.267 12.322 1.00 45.22 214 TYR A O 1
ATOM 1663 N N . LYS A 1 215 ? 19.443 -10.580 13.023 1.00 46.50 215 LYS A N 1
ATOM 1664 C CA . LYS A 1 215 ? 18.737 -11.874 12.973 1.00 46.50 215 LYS A CA 1
ATOM 1665 C C . LYS A 1 215 ? 17.325 -11.742 13.551 1.00 46.50 215 LYS A C 1
ATOM 1667 O O . LYS A 1 215 ? 17.140 -11.867 14.764 1.00 46.50 215 LYS A O 1
ATOM 1672 N N . VAL A 1 216 ? 16.349 -11.485 12.685 1.00 53.03 216 VAL A N 1
ATOM 1673 C CA . VAL A 1 216 ? 14.948 -11.445 13.065 1.00 53.03 216 VAL A CA 1
ATOM 1674 C C . VAL A 1 216 ? 14.600 -12.900 13.377 1.00 53.03 216 VAL A C 1
ATOM 1676 O O . VAL A 1 216 ? 14.965 -13.788 12.597 1.00 53.03 216 VAL A O 1
ATOM 1679 N N . PRO A 1 217 ? 14.000 -13.205 14.541 1.00 56.94 217 PRO A N 1
ATOM 1680 C CA . PRO A 1 217 ? 13.601 -14.568 14.861 1.00 56.94 217 PRO A CA 1
ATOM 1681 C C . PRO A 1 217 ? 12.784 -15.165 13.718 1.00 56.94 217 PRO A C 1
ATOM 1683 O O . PRO A 1 217 ? 12.003 -14.448 13.088 1.00 56.94 217 PRO A O 1
ATOM 1686 N N . HIS A 1 218 ? 12.957 -16.468 13.469 1.00 63.25 218 HIS A N 1
ATOM 1687 C CA . HIS A 1 218 ? 12.226 -17.169 12.416 1.00 63.25 218 HIS A CA 1
ATOM 1688 C C . HIS A 1 218 ? 10.731 -16.852 12.518 1.00 63.25 218 HIS A C 1
ATOM 1690 O O . HIS A 1 218 ? 10.101 -17.091 13.553 1.00 63.25 218 HIS A O 1
ATOM 1696 N N . ARG A 1 219 ? 10.200 -16.245 11.458 1.00 70.88 219 ARG A N 1
ATOM 1697 C CA . ARG A 1 219 ? 8.827 -15.762 11.401 1.00 70.88 219 ARG A CA 1
ATOM 1698 C C . ARG A 1 219 ? 7.846 -16.938 11.398 1.00 70.88 219 ARG A C 1
ATOM 1700 O O . ARG A 1 219 ? 8.098 -17.926 10.705 1.00 70.88 219 ARG A O 1
ATOM 1707 N N . PRO A 1 220 ? 6.722 -16.859 12.133 1.00 76.56 220 PRO A N 1
ATOM 1708 C CA . PRO A 1 220 ? 5.665 -17.852 12.015 1.00 76.56 220 PRO A CA 1
ATOM 1709 C C . PRO A 1 220 ? 5.121 -17.898 10.584 1.00 76.56 220 PRO A C 1
ATOM 1711 O O . PRO A 1 220 ? 4.857 -16.859 9.979 1.00 76.56 220 PRO A O 1
ATOM 1714 N N . LYS A 1 221 ? 4.922 -19.104 10.048 1.00 81.12 221 LYS A N 1
ATOM 1715 C CA . LYS A 1 221 ? 4.219 -19.276 8.773 1.00 81.12 221 LYS A CA 1
ATOM 1716 C C . LYS A 1 221 ? 2.745 -18.913 8.944 1.00 81.12 221 LYS A C 1
ATOM 1718 O O . LYS A 1 221 ? 2.139 -19.231 9.964 1.00 81.12 221 LYS A O 1
ATOM 1723 N N . TYR A 1 222 ? 2.176 -18.303 7.918 1.00 82.88 222 TYR A N 1
ATOM 1724 C CA . TYR A 1 222 ? 0.765 -17.947 7.817 1.00 82.88 222 TYR A CA 1
ATOM 1725 C C . TYR A 1 222 ? 0.288 -18.273 6.399 1.00 82.88 222 TYR A C 1
ATOM 1727 O O . TYR A 1 222 ? 1.103 -18.502 5.501 1.00 82.88 222 TYR A O 1
ATOM 1735 N N . SER A 1 223 ? -1.027 -18.359 6.208 1.00 79.19 223 SER A N 1
ATOM 1736 C CA . SER A 1 223 ? -1.584 -18.578 4.875 1.00 79.19 223 SER A CA 1
ATOM 1737 C C . SER A 1 223 ? -1.430 -17.304 4.050 1.00 79.19 223 SER A C 1
ATOM 1739 O O . SER A 1 223 ? -1.894 -16.249 4.472 1.00 79.19 223 SER A O 1
ATOM 1741 N N . THR A 1 224 ? -0.805 -17.417 2.884 1.00 79.56 224 THR A N 1
ATOM 1742 C CA . THR A 1 224 ? -0.767 -16.377 1.846 1.00 79.56 224 THR A CA 1
ATOM 1743 C C . THR A 1 224 ? -1.791 -16.699 0.758 1.00 79.56 224 THR A C 1
ATOM 1745 O O . THR A 1 224 ? -2.284 -17.831 0.699 1.00 79.56 224 THR A O 1
ATOM 1748 N N . ASN A 1 225 ? -2.116 -15.722 -0.096 1.00 74.25 225 ASN A N 1
ATOM 1749 C CA . ASN A 1 225 ? -3.099 -15.861 -1.177 1.00 74.25 225 ASN A CA 1
ATOM 1750 C C . ASN A 1 225 ? -4.461 -16.349 -0.645 1.00 74.25 225 ASN A C 1
ATOM 1752 O O . ASN A 1 225 ? -5.022 -17.339 -1.122 1.00 74.25 225 ASN A O 1
ATOM 1756 N N . THR A 1 226 ? -4.931 -15.703 0.423 1.00 64.62 226 THR A N 1
ATOM 1757 C CA . THR A 1 226 ? -6.156 -16.067 1.148 1.00 64.62 226 THR A CA 1
ATOM 1758 C C . THR A 1 226 ? -7.394 -15.420 0.539 1.00 64.62 226 THR A C 1
ATOM 1760 O O . THR A 1 226 ? -8.499 -15.923 0.744 1.00 64.62 226 THR A O 1
ATOM 1763 N N . GLY A 1 227 ? -7.222 -14.353 -0.244 1.00 60.59 227 GLY A N 1
ATOM 1764 C CA . GLY A 1 227 ? -8.281 -13.781 -1.068 1.00 60.59 227 GLY A CA 1
ATOM 1765 C C . GLY A 1 227 ? -8.491 -14.561 -2.369 1.00 60.59 227 GLY A C 1
ATOM 1766 O O . GLY A 1 227 ? -7.538 -15.003 -3.013 1.00 60.59 227 GLY A O 1
ATOM 1767 N N . SER A 1 228 ? -9.744 -14.672 -2.823 1.00 59.53 228 SER A N 1
ATOM 1768 C CA . SER A 1 228 ? -9.979 -14.896 -4.257 1.00 59.53 228 SER A CA 1
ATOM 1769 C C . SER A 1 228 ? -9.381 -13.690 -4.969 1.00 59.53 228 SER A C 1
ATOM 1771 O O . SER A 1 228 ? -9.843 -12.589 -4.692 1.00 59.53 228 SER A O 1
ATOM 1773 N N . ARG A 1 229 ? -8.336 -13.870 -5.794 1.00 57.31 229 ARG A N 1
ATOM 1774 C CA . ARG A 1 229 ? -7.681 -12.759 -6.508 1.00 57.31 229 ARG A CA 1
ATOM 1775 C C . ARG A 1 229 ? -8.761 -11.915 -7.172 1.00 57.31 229 ARG A C 1
ATOM 1777 O O . ARG A 1 229 ? -9.412 -12.387 -8.107 1.00 57.31 229 ARG A O 1
ATOM 1784 N N . SER A 1 230 ? -9.003 -10.737 -6.606 1.00 53.22 230 SER A N 1
ATOM 1785 C CA . SER A 1 230 ? -10.093 -9.869 -7.010 1.00 53.22 230 SER A CA 1
ATOM 1786 C C . SER A 1 230 ? -9.798 -9.468 -8.439 1.00 53.22 230 SER A C 1
ATOM 1788 O O . SER A 1 230 ? -8.794 -8.821 -8.726 1.00 53.22 230 SER A O 1
ATOM 1790 N N . VAL A 1 231 ? -10.617 -9.950 -9.368 1.00 51.59 231 VAL A N 1
ATOM 1791 C CA . VAL A 1 231 ? -10.535 -9.501 -10.749 1.00 51.59 231 VAL A CA 1
ATOM 1792 C C . VAL A 1 231 ? -10.748 -8.004 -10.665 1.00 51.59 231 VAL A C 1
ATOM 1794 O O . VAL A 1 231 ? -11.812 -7.566 -10.230 1.00 51.59 231 VAL A O 1
ATOM 1797 N N . ASP A 1 232 ? -9.732 -7.225 -11.034 1.00 58.69 232 ASP A N 1
ATOM 1798 C CA . ASP A 1 232 ? -9.978 -5.834 -11.343 1.00 58.69 232 ASP A CA 1
ATOM 1799 C C . ASP A 1 232 ? -11.200 -5.799 -12.254 1.00 58.69 232 ASP A C 1
ATOM 1801 O O . ASP A 1 232 ? -11.174 -6.401 -13.328 1.00 58.69 232 ASP A O 1
ATOM 1805 N N . TRP A 1 233 ? -12.276 -5.143 -11.817 1.00 51.88 233 TRP A N 1
ATOM 1806 C CA . TRP A 1 233 ? -13.589 -5.228 -12.457 1.00 51.88 233 TRP A CA 1
ATOM 1807 C C . TRP A 1 233 ? -13.609 -4.629 -13.875 1.00 51.88 233 TRP A C 1
ATOM 1809 O O . TRP A 1 233 ? -14.678 -4.446 -14.450 1.00 51.88 233 TRP A O 1
ATOM 1819 N N . GLY A 1 234 ? -12.438 -4.312 -14.443 1.00 47.34 234 GLY A N 1
ATOM 1820 C CA . GLY A 1 234 ? -12.194 -4.098 -15.866 1.00 47.34 234 GLY A CA 1
ATOM 1821 C C . GLY A 1 234 ? -12.809 -2.817 -16.409 1.00 47.34 234 GLY A C 1
ATOM 1822 O O . GLY A 1 234 ? -12.675 -2.516 -17.591 1.00 47.34 234 GLY A O 1
ATOM 1823 N N . ASN A 1 235 ? -13.477 -2.048 -15.552 1.00 53.22 235 ASN A N 1
ATOM 1824 C CA . ASN A 1 235 ? -14.157 -0.818 -15.927 1.00 53.22 235 ASN A CA 1
ATOM 1825 C C . ASN A 1 235 ? -13.221 0.398 -15.911 1.00 53.22 235 ASN A C 1
ATOM 1827 O O . ASN A 1 235 ? -13.618 1.474 -16.358 1.00 53.22 235 ASN A O 1
ATOM 1831 N N . THR A 1 236 ? -11.983 0.243 -15.432 1.00 57.38 236 THR A N 1
ATOM 1832 C CA . THR A 1 236 ? -10.966 1.296 -15.481 1.00 57.38 236 THR A CA 1
ATOM 1833 C C . THR A 1 236 ? -10.237 1.224 -16.815 1.00 57.38 236 THR A C 1
ATOM 1835 O O . THR A 1 236 ? -9.330 0.419 -17.010 1.00 57.38 236 THR A O 1
ATOM 1838 N N . THR A 1 237 ? -10.637 2.065 -17.766 1.00 58.81 237 THR A N 1
ATOM 1839 C CA . THR A 1 237 ? -9.912 2.210 -19.032 1.00 58.81 237 THR A CA 1
ATOM 1840 C C . THR A 1 237 ? -8.817 3.255 -18.861 1.00 58.81 237 THR A C 1
ATOM 1842 O O . THR A 1 237 ? -9.114 4.437 -18.675 1.00 58.81 237 THR A O 1
ATOM 1845 N N . TYR A 1 238 ? -7.554 2.841 -18.947 1.00 63.16 238 TYR A N 1
ATOM 1846 C CA . TYR A 1 238 ? -6.442 3.784 -18.919 1.00 63.16 238 TYR A CA 1
ATOM 1847 C C . TYR A 1 238 ? -6.381 4.494 -20.260 1.00 63.16 238 TYR A C 1
ATOM 1849 O O . TYR A 1 238 ? -6.195 3.889 -21.317 1.00 63.16 238 TYR A O 1
ATOM 1857 N N . ARG A 1 239 ? -6.587 5.806 -20.218 1.00 64.94 239 ARG A N 1
ATOM 1858 C CA . ARG A 1 239 ? -6.323 6.662 -21.362 1.00 64.94 239 ARG A CA 1
ATOM 1859 C C . ARG A 1 239 ? -4.883 7.105 -21.257 1.00 64.94 239 ARG A C 1
ATOM 1861 O O . ARG A 1 239 ? -4.526 7.767 -20.291 1.00 64.94 239 ARG A O 1
ATOM 1868 N N . LEU A 1 240 ? -4.088 6.745 -22.259 1.00 66.88 240 LEU A N 1
ATOM 1869 C CA . LEU A 1 240 ? -2.785 7.365 -22.438 1.00 66.88 240 LEU A CA 1
ATOM 1870 C C . LEU A 1 240 ? -3.001 8.877 -22.517 1.00 66.88 240 LEU A C 1
ATOM 1872 O O . LEU A 1 240 ? -3.768 9.350 -23.362 1.00 66.88 240 LEU A O 1
ATOM 1876 N N . GLU A 1 241 ? -2.343 9.617 -21.632 1.00 64.81 241 GLU A N 1
ATOM 1877 C CA . GLU A 1 241 ? -2.310 11.076 -21.698 1.00 64.81 241 GLU A CA 1
ATOM 1878 C C . GLU A 1 241 ? -1.655 11.519 -23.010 1.00 64.81 241 GLU A C 1
ATOM 1880 O O . GLU A 1 241 ? -2.094 12.476 -23.650 1.00 64.81 241 GLU A O 1
ATOM 1885 N N . PHE A 1 242 ? -0.677 10.736 -23.478 1.00 68.06 242 PHE A N 1
ATOM 1886 C CA . PHE A 1 242 ? -0.003 10.927 -24.754 1.00 68.06 242 PHE A CA 1
ATOM 1887 C C . PHE A 1 242 ? -0.168 9.679 -25.621 1.00 68.06 242 PHE A C 1
ATOM 1889 O O . PHE A 1 242 ? 0.329 8.603 -25.296 1.00 68.06 242 PHE A O 1
ATOM 1896 N N . SER A 1 243 ? -0.857 9.833 -26.757 1.00 59.91 243 SER A N 1
ATOM 1897 C CA . SER A 1 243 ? -1.182 8.733 -27.688 1.00 59.91 243 SER A CA 1
ATOM 1898 C C . SER A 1 243 ? 0.031 8.001 -28.277 1.00 59.91 243 SER A C 1
ATOM 1900 O O . SER A 1 243 ? -0.109 6.900 -28.804 1.00 59.91 243 SER A O 1
ATOM 1902 N N . THR A 1 244 ? 1.218 8.599 -28.192 1.00 58.66 244 THR A N 1
ATOM 1903 C CA . THR A 1 244 ? 2.478 7.988 -28.605 1.00 58.66 244 THR A CA 1
ATOM 1904 C C . THR A 1 244 ? 3.202 7.465 -27.371 1.00 58.66 244 THR A C 1
ATOM 1906 O O . THR A 1 244 ? 3.750 8.261 -26.608 1.00 58.66 244 THR A O 1
ATOM 1909 N N . SER A 1 245 ? 3.263 6.143 -27.193 1.00 59.09 245 SER A N 1
ATOM 1910 C CA . SER A 1 245 ? 4.326 5.561 -26.371 1.00 59.09 245 SER A CA 1
ATOM 1911 C C . SER A 1 245 ? 5.645 5.880 -27.068 1.00 59.09 245 SER A C 1
ATOM 1913 O O . SER A 1 245 ? 5.845 5.466 -28.214 1.00 59.09 245 SER A O 1
ATOM 1915 N N . SER A 1 246 ? 6.516 6.664 -26.441 1.00 63.72 246 SER A N 1
ATOM 1916 C CA . SER A 1 246 ? 7.832 6.907 -27.027 1.00 63.72 246 SER A CA 1
ATOM 1917 C C . SER A 1 246 ? 8.638 5.602 -27.035 1.00 63.72 246 SER A C 1
ATOM 1919 O O . SER A 1 246 ? 8.526 4.789 -26.118 1.00 63.72 246 SER A O 1
ATOM 1921 N N . ASP A 1 247 ? 9.485 5.404 -28.048 1.00 77.25 247 ASP A N 1
ATOM 1922 C CA . ASP A 1 247 ? 10.433 4.273 -28.147 1.00 77.25 247 ASP A CA 1
ATOM 1923 C C . ASP A 1 247 ? 11.571 4.365 -27.098 1.00 77.25 247 ASP A C 1
ATOM 1925 O O . ASP A 1 247 ? 12.658 3.819 -27.251 1.00 77.25 247 ASP A O 1
ATOM 1929 N N . TYR A 1 248 ? 11.347 5.122 -26.020 1.00 88.75 248 TYR A N 1
ATOM 1930 C CA . TYR A 1 248 ? 12.325 5.397 -24.977 1.00 88.75 248 TYR A CA 1
ATOM 1931 C C . TYR A 1 248 ? 12.687 4.125 -24.214 1.00 88.75 248 TYR A C 1
ATOM 1933 O O . TYR A 1 248 ? 13.867 3.842 -24.028 1.00 88.75 248 TYR A O 1
ATOM 1941 N N . TYR A 1 249 ? 11.681 3.321 -23.854 1.00 90.00 249 TYR A N 1
ATOM 1942 C CA . TYR A 1 249 ? 11.903 2.004 -23.259 1.00 90.00 249 TYR A CA 1
ATOM 1943 C C . TYR A 1 249 ? 12.727 1.108 -24.196 1.00 90.00 249 TYR A C 1
ATOM 1945 O O . TYR A 1 249 ? 13.747 0.572 -23.779 1.00 90.00 249 TYR A O 1
ATOM 1953 N N . GLY A 1 250 ? 12.350 1.010 -25.479 1.00 88.75 250 GLY A N 1
ATOM 1954 C CA . GLY A 1 250 ? 13.055 0.182 -26.465 1.00 88.75 250 GLY A CA 1
ATOM 1955 C C . GLY A 1 250 ? 14.516 0.595 -26.669 1.00 88.75 250 GLY A C 1
ATOM 1956 O O . GLY A 1 250 ? 15.403 -0.259 -26.739 1.00 88.75 250 GLY A O 1
ATOM 1957 N N . TYR A 1 251 ? 14.790 1.903 -26.684 1.00 89.94 251 TYR A N 1
ATOM 1958 C CA . TYR A 1 251 ? 16.150 2.441 -26.724 1.00 89.94 251 TYR A CA 1
ATOM 1959 C C . TYR A 1 251 ? 16.994 1.987 -25.521 1.00 89.94 251 TYR A C 1
ATOM 1961 O O . TYR A 1 251 ? 18.128 1.534 -25.710 1.00 89.94 251 TYR A O 1
ATOM 1969 N N . TRP A 1 252 ? 16.460 2.087 -24.298 1.00 92.44 252 TRP A N 1
ATOM 1970 C CA . TRP A 1 252 ? 17.181 1.687 -23.084 1.00 92.44 252 TRP A CA 1
ATOM 1971 C C . TRP A 1 252 ? 17.332 0.174 -22.964 1.00 92.44 252 TRP A C 1
ATOM 1973 O O . TRP A 1 252 ? 18.447 -0.285 -22.727 1.00 92.44 252 TRP A O 1
ATOM 1983 N N . ALA A 1 253 ? 16.285 -0.593 -23.272 1.00 90.00 253 ALA A N 1
ATOM 1984 C CA . ALA A 1 253 ? 16.340 -2.051 -23.336 1.00 90.00 253 ALA A CA 1
ATOM 1985 C C . ALA A 1 253 ? 17.432 -2.538 -24.303 1.00 90.00 253 ALA A C 1
ATOM 1987 O O . ALA A 1 253 ? 18.254 -3.391 -23.969 1.00 90.00 253 ALA A O 1
ATOM 1988 N N . SER A 1 254 ? 17.520 -1.944 -25.501 1.00 90.00 254 SER A N 1
ATOM 1989 C CA . SER A 1 254 ? 18.573 -2.288 -26.465 1.00 90.00 254 SER A CA 1
ATOM 1990 C C . SER A 1 254 ? 19.971 -1.918 -25.971 1.00 90.00 254 SER A C 1
ATOM 1992 O O . SER A 1 254 ? 20.938 -2.608 -26.304 1.00 90.00 254 SER A O 1
ATOM 1994 N N . ARG A 1 255 ? 20.108 -0.811 -25.239 1.00 91.19 255 ARG A N 1
ATOM 1995 C CA . ARG A 1 255 ? 21.395 -0.339 -24.726 1.00 91.19 255 ARG A CA 1
ATOM 1996 C C . ARG A 1 255 ? 21.892 -1.215 -23.578 1.00 91.19 255 ARG A C 1
ATOM 1998 O O . ARG A 1 255 ? 23.058 -1.599 -23.596 1.00 91.19 255 ARG A O 1
ATOM 2005 N N . ASN A 1 256 ? 21.009 -1.551 -22.643 1.00 88.38 256 ASN A N 1
ATOM 2006 C CA . ASN A 1 256 ? 21.315 -2.370 -21.473 1.00 88.38 256 ASN A CA 1
ATOM 2007 C C . ASN A 1 256 ? 21.521 -3.843 -21.873 1.00 88.38 256 ASN A C 1
ATOM 2009 O O . ASN A 1 256 ? 22.486 -4.473 -21.446 1.00 88.38 256 ASN A O 1
ATOM 2013 N N . GLY A 1 257 ? 20.710 -4.370 -22.800 1.00 74.81 257 GLY A N 1
ATOM 2014 C CA . GLY A 1 257 ? 20.890 -5.716 -23.361 1.00 74.81 257 GLY A CA 1
ATOM 2015 C C . GLY A 1 257 ? 22.127 -5.869 -24.262 1.00 74.81 257 GLY A C 1
ATOM 2016 O O . GLY A 1 257 ? 22.682 -6.961 -24.391 1.00 74.81 257 GLY A O 1
ATOM 2017 N N . GLY A 1 258 ? 22.608 -4.774 -24.862 1.00 52.88 258 GLY A N 1
ATOM 2018 C CA . GLY A 1 258 ? 23.773 -4.754 -25.753 1.00 52.88 258 GLY A CA 1
ATOM 2019 C C . GLY A 1 258 ? 25.128 -4.988 -25.070 1.00 52.88 258 GLY A C 1
ATOM 2020 O O . GLY A 1 258 ? 26.113 -5.267 -25.762 1.00 52.88 258 GLY A O 1
ATOM 2021 N N . GLU A 1 259 ? 25.204 -4.939 -23.735 1.00 52.00 259 GLU A N 1
ATOM 2022 C CA . GLU A 1 259 ? 26.423 -5.300 -22.992 1.00 52.00 259 GLU A CA 1
ATOM 2023 C C . GLU A 1 259 ? 26.681 -6.821 -22.954 1.00 52.00 259 GLU A C 1
ATOM 2025 O O . GLU A 1 259 ? 27.793 -7.249 -22.637 1.00 52.00 259 GLU A O 1
ATOM 2030 N N . GLN A 1 260 ? 25.733 -7.647 -23.419 1.00 43.34 260 GLN A N 1
ATOM 2031 C CA . GLN A 1 260 ? 25.963 -9.058 -23.742 1.00 43.34 260 GLN A CA 1
ATOM 2032 C C . GLN A 1 260 ? 25.624 -9.397 -25.202 1.00 43.34 260 GLN A C 1
ATOM 2034 O O . GLN A 1 260 ? 24.737 -10.191 -25.495 1.00 43.34 260 GLN A O 1
ATOM 2039 N N . GLY A 1 261 ? 26.418 -8.881 -26.144 1.00 32.41 261 GLY A N 1
ATOM 2040 C CA . GLY A 1 261 ? 26.610 -9.555 -27.433 1.00 32.41 261 GLY A CA 1
ATOM 2041 C C . GLY A 1 261 ? 26.504 -8.673 -28.672 1.00 32.41 261 GLY A C 1
ATOM 2042 O O . GLY A 1 261 ? 25.430 -8.245 -29.057 1.00 32.41 261 GLY A O 1
ATOM 2043 N N . LYS A 1 262 ? 27.657 -8.516 -29.338 1.00 30.80 262 LYS A N 1
ATOM 2044 C CA . LYS A 1 262 ? 27.872 -8.281 -30.782 1.00 30.80 262 LYS A CA 1
ATOM 2045 C C . LYS A 1 262 ? 26.824 -7.423 -31.506 1.00 30.80 262 LYS A C 1
ATOM 2047 O O . LYS A 1 262 ? 25.764 -7.896 -31.895 1.00 30.80 262 LYS A O 1
ATOM 2052 N N . GLY A 1 263 ? 27.228 -6.194 -31.822 1.00 33.97 263 GLY A N 1
ATOM 2053 C CA . GLY A 1 263 ? 26.424 -5.274 -32.615 1.00 33.97 263 GLY A CA 1
ATOM 2054 C C . GLY A 1 263 ? 26.091 -5.744 -34.028 1.00 33.97 263 GLY A C 1
ATOM 2055 O O . GLY A 1 263 ? 26.685 -6.686 -34.540 1.00 33.97 263 GLY A O 1
ATOM 2056 N N . ILE A 1 264 ? 25.171 -5.004 -34.646 1.00 32.66 264 ILE A N 1
ATOM 2057 C CA . ILE A 1 264 ? 25.096 -4.605 -36.059 1.00 32.66 264 ILE A CA 1
ATOM 2058 C C . ILE A 1 264 ? 23.950 -3.584 -36.164 1.00 32.66 264 ILE A C 1
ATOM 2060 O O . ILE A 1 264 ? 22.908 -3.762 -35.545 1.00 32.66 264 ILE A O 1
ATOM 2064 N N . GLY A 1 265 ? 24.116 -2.579 -37.030 1.00 26.52 265 GLY A N 1
ATOM 2065 C CA . GLY A 1 265 ? 22.986 -2.059 -37.806 1.00 26.52 265 GLY A CA 1
ATOM 2066 C C . GLY A 1 265 ? 22.514 -0.656 -37.455 1.00 26.52 265 GLY A C 1
ATOM 2067 O O . GLY A 1 265 ? 21.471 -0.468 -36.847 1.00 26.52 265 GLY A O 1
ATOM 2068 N N . SER A 1 266 ? 23.257 0.336 -37.933 1.00 39.16 266 SER A N 1
ATOM 2069 C CA . SER A 1 266 ? 22.821 1.724 -38.086 1.00 39.16 266 SER A CA 1
ATOM 2070 C C . SER A 1 266 ? 21.433 1.843 -38.733 1.00 39.16 266 SER A C 1
ATOM 2072 O O . SER A 1 266 ? 21.251 1.435 -39.882 1.00 39.16 266 SER A O 1
ATOM 2074 N N . GLY A 1 267 ? 20.499 2.481 -38.029 1.00 31.92 267 GLY A N 1
ATOM 2075 C CA . GLY A 1 267 ? 19.178 2.832 -38.550 1.00 31.92 267 GLY A CA 1
ATOM 2076 C C . GLY A 1 267 ? 18.421 3.852 -37.697 1.00 31.92 267 GLY A C 1
ATOM 2077 O O . GLY A 1 267 ? 17.198 3.858 -37.715 1.00 31.92 267 GLY A O 1
ATOM 2078 N N . LEU A 1 268 ? 19.116 4.705 -36.936 1.00 34.50 268 LEU A N 1
ATOM 2079 C CA . LEU A 1 268 ? 18.484 5.823 -36.232 1.00 34.50 268 LEU A CA 1
ATOM 2080 C C . LEU A 1 268 ? 18.350 7.009 -37.192 1.00 34.50 268 LEU A C 1
ATOM 2082 O O . LEU A 1 268 ? 19.337 7.639 -37.573 1.00 34.50 268 LEU A O 1
ATOM 2086 N N . SER A 1 269 ? 17.107 7.280 -37.594 1.00 30.23 269 SER A N 1
ATOM 2087 C CA . SER A 1 269 ? 16.700 8.520 -38.252 1.00 30.23 269 SER A CA 1
ATOM 2088 C C . SER A 1 269 ? 17.131 9.711 -37.393 1.00 30.23 269 SER A C 1
ATOM 2090 O O . SER A 1 269 ? 16.738 9.850 -36.235 1.00 30.23 269 SER A O 1
ATOM 2092 N N . THR A 1 270 ? 17.967 10.563 -37.968 1.00 29.48 270 THR A N 1
ATOM 2093 C CA . THR A 1 270 ? 18.655 11.718 -37.377 1.00 29.48 270 THR A CA 1
ATOM 2094 C C . THR A 1 270 ? 17.738 12.904 -37.033 1.00 29.48 270 THR A C 1
ATOM 2096 O O . THR A 1 270 ? 18.148 14.055 -37.151 1.00 29.48 270 THR A O 1
ATOM 2099 N N . LEU A 1 271 ? 16.503 12.664 -36.583 1.00 30.12 271 LEU A N 1
ATOM 2100 C CA . LEU A 1 271 ? 15.511 13.723 -36.333 1.00 30.12 271 LEU A CA 1
ATOM 2101 C C . LEU A 1 271 ? 15.061 13.896 -34.874 1.00 30.12 271 LEU A C 1
ATOM 2103 O O . LEU A 1 271 ? 14.305 14.821 -34.603 1.00 30.12 271 LEU A O 1
ATOM 2107 N N . ALA A 1 272 ? 15.553 13.094 -33.924 1.00 35.66 272 ALA A N 1
ATOM 2108 C CA . ALA A 1 272 ? 15.154 13.196 -32.509 1.00 35.66 272 ALA A CA 1
ATOM 2109 C C . ALA A 1 272 ? 16.180 13.896 -31.588 1.00 35.66 272 ALA A C 1
ATOM 2111 O O . ALA A 1 272 ? 16.002 13.936 -30.375 1.00 35.66 272 ALA A O 1
ATOM 2112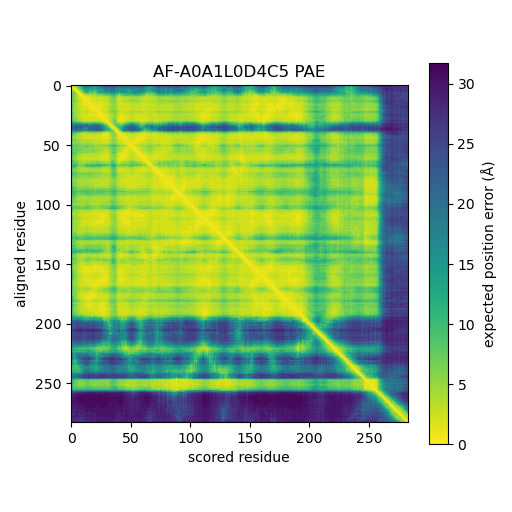 N N . LEU A 1 273 ? 17.260 14.460 -32.138 1.00 30.41 273 LEU A N 1
ATOM 2113 C CA . LEU A 1 273 ? 18.305 15.149 -31.371 1.00 30.41 273 LEU A CA 1
ATOM 2114 C C . LEU A 1 273 ? 18.190 16.664 -31.536 1.00 30.41 273 LEU A C 1
ATOM 2116 O O . LEU A 1 273 ? 19.007 17.262 -32.222 1.00 30.41 273 LEU A O 1
ATOM 2120 N N . LEU A 1 274 ? 17.177 17.280 -30.930 1.00 31.97 274 LEU A N 1
ATOM 2121 C CA . LEU A 1 274 ? 17.187 18.693 -30.529 1.00 31.97 274 LEU A CA 1
ATOM 2122 C C . LEU A 1 274 ? 15.944 18.966 -29.674 1.00 31.97 274 LEU A C 1
ATOM 2124 O O . LEU A 1 274 ? 14.843 18.612 -30.075 1.00 31.97 274 LEU A O 1
ATOM 2128 N N . PHE A 1 275 ? 16.156 19.639 -28.540 1.00 30.31 275 PHE A N 1
ATOM 2129 C CA . PHE A 1 275 ? 15.198 20.034 -27.493 1.00 30.31 275 PHE A CA 1
ATOM 2130 C C . PHE A 1 275 ? 14.986 19.063 -26.331 1.00 30.31 275 PHE A C 1
ATOM 2132 O O . PHE A 1 275 ? 13.900 18.535 -26.152 1.00 30.31 275 PHE A O 1
ATOM 2139 N N . ILE A 1 276 ? 15.976 18.985 -25.435 1.00 31.97 276 ILE A N 1
ATOM 2140 C CA . ILE A 1 276 ? 15.692 19.069 -23.993 1.00 31.97 276 ILE A CA 1
ATOM 2141 C C . ILE A 1 276 ? 16.749 19.994 -23.388 1.00 31.97 276 ILE A C 1
ATOM 2143 O O . ILE A 1 276 ? 17.875 19.590 -23.109 1.00 31.97 276 ILE A O 1
ATOM 2147 N N . GLN A 1 277 ? 16.397 21.269 -23.241 1.00 28.25 277 GLN A N 1
ATOM 2148 C CA . GLN A 1 277 ? 17.179 22.229 -22.478 1.00 28.25 277 GLN A CA 1
ATOM 2149 C C . GLN A 1 277 ? 16.235 22.923 -21.493 1.00 28.25 277 GLN A C 1
ATOM 2151 O O . GLN A 1 277 ? 15.402 23.723 -21.893 1.00 28.25 277 GLN A O 1
ATOM 2156 N N . ILE A 1 278 ? 16.419 22.565 -20.218 1.00 30.28 278 ILE A N 1
ATOM 2157 C CA . ILE A 1 278 ? 16.145 23.342 -19.002 1.00 30.28 278 ILE A CA 1
ATOM 2158 C C . ILE A 1 278 ? 14.682 23.751 -18.769 1.00 30.28 278 ILE A C 1
ATOM 2160 O O . ILE A 1 278 ? 14.195 24.727 -19.331 1.00 30.28 278 ILE A O 1
ATOM 2164 N N . LEU A 1 279 ? 14.062 23.131 -17.761 1.00 26.52 279 LEU A N 1
ATOM 2165 C CA . LEU A 1 279 ? 13.245 23.891 -16.815 1.00 26.52 279 LEU A CA 1
ATOM 2166 C C . LEU A 1 279 ? 13.425 23.346 -15.393 1.00 26.52 279 LEU A C 1
ATOM 2168 O O . LEU A 1 279 ? 12.658 22.535 -14.894 1.00 26.52 279 LEU A O 1
ATOM 2172 N N . SER A 1 280 ? 14.487 23.812 -14.744 1.00 30.31 280 SER A N 1
ATOM 2173 C CA . SER A 1 280 ? 14.570 23.904 -13.291 1.00 30.31 280 SER A CA 1
ATOM 2174 C C . SER A 1 280 ? 14.348 25.370 -12.931 1.00 30.31 280 SER A C 1
ATOM 2176 O O . SER A 1 280 ? 15.254 26.173 -13.158 1.00 30.31 280 SER A O 1
ATOM 2178 N N . THR A 1 281 ? 13.142 25.728 -12.478 1.00 30.59 281 THR A N 1
ATOM 2179 C CA . THR A 1 281 ? 12.789 26.804 -11.517 1.00 30.59 281 THR A CA 1
ATOM 2180 C C . THR A 1 281 ? 11.297 27.167 -11.623 1.00 30.59 281 THR A C 1
ATOM 2182 O O . THR A 1 281 ? 10.793 27.345 -12.728 1.00 30.59 281 THR A O 1
ATOM 2185 N N . LEU A 1 282 ? 10.670 27.361 -10.449 1.00 27.97 282 LEU A N 1
ATOM 2186 C CA . LEU A 1 282 ? 9.280 27.783 -10.155 1.00 27.97 282 LEU A CA 1
ATOM 2187 C C . LEU A 1 282 ? 8.228 26.677 -10.380 1.00 27.97 282 LEU A C 1
ATOM 2189 O O . LEU A 1 282 ? 8.069 26.216 -11.500 1.00 27.97 282 LEU A O 1
ATOM 2193 N N . LEU A 1 283 ? 7.490 26.185 -9.381 1.00 31.91 283 LEU A N 1
ATOM 2194 C CA . LEU A 1 283 ? 6.916 26.783 -8.168 1.00 31.91 283 LEU A CA 1
ATOM 2195 C C . LEU A 1 283 ? 6.966 25.801 -6.989 1.00 31.91 283 LEU A C 1
ATOM 2197 O O . LEU A 1 283 ? 6.822 24.589 -7.251 1.00 31.91 283 LEU A O 1
#

Sequence (283 aa):
MGLNNASEGTLLLGAVDHAKYEEPLQKVRMVDMFLGGPSSVLILFDGFLGNGFNSDVNIPIEITMEYTGLSFPYGSIDGILEYLEVENDNFGNYLVQCNLLNLTELISFYFSGVEIQVPVRNLVSQVSSGFCVLSIIEGPGLAYIGDDILQSAYFVVDLNNKEVALAQAKNSSNENIEDIISTIPLALEAPLYSYTNVAKKYSYETSEWFTSLYKVPHRPKYSTNTGSRSVDWGNTTYRLEFSTSSDYYGYWASRNGGEQGKGIGSGLSTLALLFIQILSTLL